Protein AF-A0A9R1X7P4-F1 (afdb_monomer)

Organism: Lactuca sativa (NCBI:txid4236)

Nearest PDB structures (foldseek):
  4x4o-assembly2_C  TM=7.219E-01  e=3.245E-02  Archaeoglobus fulgidus DSM 4304
  4x4u-assembly1_A  TM=7.366E-01  e=4.447E-02  Archaeoglobus fulgidus DSM 4304

Secondary structure (DSSP, 8-state):
-----SS-HHHHHHHHHHHHHHHHH-STTHHHHHHHHHHHIIIIIS--B-GGGTSB-HHHHHHHHHHHHHHHTT-S--HHHHHHHS-TTTEEB-TT--EEGGGTTS--PPPS-SS-PPPSS-HHHHHHHHHHH----SSTTSTT------SS-BEETTEEEEETTTT--HHHHHHHHHT-

Solvent-accessible surface area (backbone atoms only — not comparable to full-atom values): 10389 Å² total; per-residue (Å²): 138,87,89,89,79,80,88,59,54,63,62,54,28,51,49,53,53,55,47,53,52,32,60,69,66,61,56,86,48,48,59,58,52,50,50,51,55,52,49,48,43,35,47,73,72,66,63,46,61,40,40,93,76,34,21,40,26,70,65,40,52,50,52,50,53,46,43,46,49,28,58,43,56,87,50,89,74,47,71,39,58,50,61,54,69,53,61,48,88,54,30,26,46,38,88,72,12,45,19,46,58,86,46,58,82,75,69,59,52,41,71,69,57,91,80,79,65,76,53,66,68,49,70,68,57,52,54,49,47,33,69,74,36,36,68,75,73,92,59,90,84,56,92,77,60,67,55,62,85,67,67,43,41,34,44,32,81,53,41,74,42,40,42,45,25,69,48,37,39,67,70,54,49,52,50,52,39,75,75,64

Mean predicted aligned error: 5.51 Å

Structure (mmCIF, N/CA/C/O backbone):
data_AF-A0A9R1X7P4-F1
#
_entry.id   AF-A0A9R1X7P4-F1
#
loop_
_atom_site.group_PDB
_atom_site.id
_atom_site.type_symbol
_atom_site.label_atom_id
_atom_site.label_alt_id
_atom_site.label_comp_id
_atom_site.label_asym_id
_atom_site.label_entity_id
_atom_site.label_seq_id
_atom_site.pdbx_PDB_ins_code
_atom_site.Cartn_x
_atom_site.Cartn_y
_atom_site.Cartn_z
_atom_site.occupancy
_atom_site.B_iso_or_equiv
_atom_site.auth_seq_id
_atom_site.auth_comp_id
_atom_site.auth_asym_id
_atom_site.auth_atom_id
_atom_site.pdbx_PDB_model_num
ATOM 1 N N . MET A 1 1 ? 21.972 7.742 2.683 1.00 62.66 1 MET A N 1
ATOM 2 C CA . MET A 1 1 ? 21.766 8.571 1.478 1.00 62.66 1 MET A CA 1
ATOM 3 C C . MET A 1 1 ? 20.638 9.537 1.791 1.00 62.66 1 MET A C 1
ATOM 5 O O . MET A 1 1 ? 19.644 9.088 2.345 1.00 62.66 1 MET A O 1
ATOM 9 N N . VAL A 1 2 ? 20.820 10.828 1.527 1.00 77.94 2 VAL A N 1
ATOM 10 C CA . VAL A 1 2 ? 19.775 11.855 1.659 1.00 77.94 2 VAL A CA 1
ATOM 11 C C . VAL A 1 2 ? 19.427 12.291 0.241 1.00 77.94 2 VAL A C 1
ATOM 13 O O . VAL A 1 2 ? 20.342 12.586 -0.525 1.00 77.94 2 VAL A O 1
ATOM 16 N N . ASP A 1 3 ? 18.143 12.269 -0.109 1.00 79.94 3 ASP A N 1
ATOM 17 C CA . ASP A 1 3 ? 17.640 12.763 -1.393 1.00 79.94 3 ASP A CA 1
ATOM 18 C C . ASP A 1 3 ? 17.050 14.162 -1.187 1.00 79.94 3 ASP A C 1
ATOM 20 O O . ASP A 1 3 ? 16.267 14.371 -0.259 1.00 79.94 3 ASP A O 1
ATOM 24 N N . ILE A 1 4 ? 17.464 15.129 -2.007 1.00 86.75 4 ILE A N 1
ATOM 25 C CA . ILE A 1 4 ? 16.963 16.507 -1.969 1.00 86.75 4 ILE A CA 1
ATOM 26 C C . ILE A 1 4 ? 16.337 16.788 -3.328 1.00 86.75 4 ILE A C 1
ATOM 28 O O . ILE A 1 4 ? 17.026 16.804 -4.346 1.00 86.75 4 ILE A O 1
ATOM 32 N N . SER A 1 5 ? 15.031 17.028 -3.332 1.00 85.06 5 SER A N 1
ATOM 33 C CA . SER A 1 5 ? 14.249 17.341 -4.526 1.00 85.06 5 SER A CA 1
ATOM 34 C C . SER A 1 5 ? 13.442 18.623 -4.323 1.00 85.06 5 SER A C 1
ATOM 36 O O . SER A 1 5 ? 13.197 19.059 -3.197 1.00 85.06 5 SER A O 1
ATOM 38 N N . PHE A 1 6 ? 13.047 19.260 -5.425 1.00 85.50 6 PHE A N 1
ATOM 39 C CA . PHE A 1 6 ? 12.260 20.490 -5.414 1.00 85.50 6 PHE A CA 1
ATOM 40 C C . PHE A 1 6 ? 10.823 20.196 -5.846 1.00 85.50 6 PHE A C 1
ATOM 42 O O . PHE A 1 6 ? 10.608 19.524 -6.851 1.00 85.50 6 PHE A O 1
ATOM 49 N N . ASN A 1 7 ? 9.845 20.723 -5.102 1.00 81.25 7 ASN A N 1
ATOM 50 C CA . ASN A 1 7 ? 8.417 20.619 -5.424 1.00 81.25 7 ASN A CA 1
ATOM 51 C C . ASN A 1 7 ? 7.878 19.171 -5.545 1.00 81.25 7 ASN A C 1
ATOM 53 O O . ASN A 1 7 ? 6.939 18.902 -6.293 1.00 81.25 7 ASN A O 1
ATOM 57 N N . GLN A 1 8 ? 8.443 18.227 -4.783 1.00 82.38 8 GLN A N 1
ATOM 58 C CA . GLN A 1 8 ? 8.017 16.820 -4.749 1.00 82.38 8 GLN A CA 1
ATOM 59 C C . GLN A 1 8 ? 6.773 16.616 -3.856 1.00 82.38 8 GLN A C 1
ATOM 61 O O . GLN A 1 8 ? 6.776 15.828 -2.908 1.00 82.38 8 GLN A O 1
ATOM 66 N N . LEU A 1 9 ? 5.688 17.340 -4.155 1.00 85.81 9 LEU A N 1
ATOM 67 C CA . LEU A 1 9 ? 4.469 17.381 -3.333 1.00 85.81 9 LEU A CA 1
ATOM 68 C C . LEU A 1 9 ? 3.835 15.999 -3.121 1.00 85.81 9 LEU A C 1
ATOM 70 O O . LEU A 1 9 ? 3.344 15.721 -2.034 1.00 85.81 9 LEU A O 1
ATOM 74 N N . GLY A 1 10 ? 3.913 15.098 -4.107 1.00 85.56 10 GLY A N 1
ATOM 75 C CA . GLY A 1 10 ? 3.360 13.742 -3.983 1.00 85.56 10 GLY A CA 1
ATOM 76 C C . GLY A 1 10 ? 3.951 12.940 -2.817 1.00 85.56 10 GLY A C 1
ATOM 77 O O . GLY A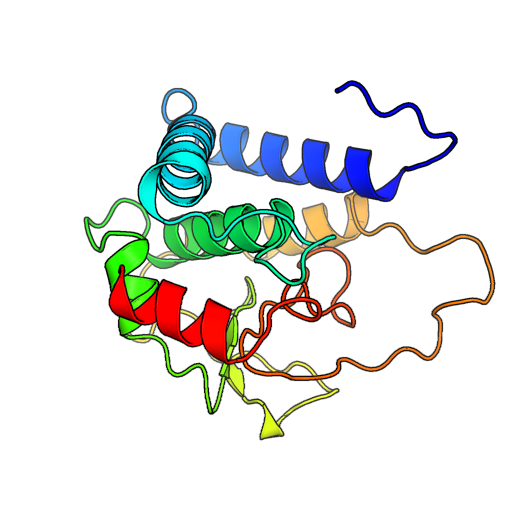 1 10 ? 3.227 12.206 -2.145 1.00 85.56 10 GLY A O 1
ATOM 78 N N . GLY A 1 11 ? 5.246 13.119 -2.525 1.00 87.44 11 GLY A N 1
ATOM 79 C CA . GLY A 1 11 ? 5.891 12.479 -1.376 1.00 87.44 11 GLY A CA 1
ATOM 80 C C . GLY A 1 11 ? 5.394 13.040 -0.042 1.00 87.44 11 GLY A C 1
ATOM 81 O O . GLY A 1 11 ? 5.135 12.276 0.885 1.00 87.44 11 GLY A O 1
ATOM 82 N N . LEU A 1 12 ? 5.192 14.359 0.033 1.00 89.88 12 LEU A N 1
ATOM 83 C CA . LEU A 1 12 ? 4.635 15.022 1.216 1.00 89.88 12 LEU A CA 1
ATOM 84 C C . LEU A 1 12 ? 3.176 14.621 1.453 1.00 89.88 12 LEU A C 1
ATOM 86 O O . LEU A 1 12 ? 2.818 14.278 2.572 1.00 89.88 12 LEU A O 1
ATOM 90 N N . CYS A 1 13 ? 2.351 14.586 0.407 1.00 92.44 13 CYS A N 1
ATOM 91 C CA . CYS A 1 13 ? 0.958 14.156 0.514 1.00 92.44 13 CYS A CA 1
ATOM 92 C C . CYS A 1 13 ? 0.839 12.694 0.949 1.00 92.44 13 CYS A C 1
ATOM 94 O O . CYS A 1 13 ? 0.024 12.382 1.810 1.00 92.44 13 CYS A O 1
ATOM 96 N N . THR A 1 14 ? 1.701 11.816 0.428 1.00 92.62 14 THR A N 1
ATOM 97 C CA . THR A 1 14 ? 1.783 10.421 0.885 1.00 92.62 14 THR A CA 1
ATOM 98 C C . THR A 1 14 ? 2.138 10.339 2.371 1.00 92.62 14 THR A C 1
ATOM 100 O O . THR A 1 14 ? 1.508 9.587 3.112 1.00 92.62 14 THR A O 1
ATOM 103 N N . LEU A 1 15 ? 3.121 11.127 2.823 1.00 93.94 15 LEU A N 1
ATOM 104 C CA . LEU A 1 15 ? 3.516 11.182 4.230 1.00 93.94 15 LEU A CA 1
ATOM 105 C C . LEU A 1 15 ? 2.359 11.652 5.121 1.00 93.94 15 LEU A C 1
ATOM 107 O O . LEU A 1 15 ? 2.050 10.986 6.103 1.00 93.94 15 LEU A O 1
ATOM 111 N N . CYS A 1 16 ? 1.708 12.764 4.770 1.00 95.25 16 CYS A N 1
ATOM 112 C CA . CYS A 1 16 ? 0.578 13.292 5.531 1.00 95.25 16 CYS A CA 1
ATOM 113 C C . CYS A 1 16 ? -0.597 12.309 5.566 1.00 95.25 16 CYS A C 1
ATOM 115 O O . CYS A 1 16 ? -1.182 12.104 6.621 1.00 95.25 16 CYS A O 1
ATOM 117 N N . PHE A 1 17 ? -0.898 11.643 4.450 1.00 95.69 17 PHE A N 1
ATOM 118 C CA . PHE A 1 17 ? -1.927 10.608 4.399 1.00 95.69 17 PHE A CA 1
ATOM 119 C C . PHE A 1 17 ? -1.642 9.451 5.371 1.00 95.69 17 PHE A C 1
ATOM 121 O O . PHE A 1 17 ? -2.515 9.056 6.143 1.00 95.69 17 PHE A O 1
ATOM 128 N N . LEU A 1 18 ? -0.416 8.917 5.365 1.00 95.94 18 LEU A N 1
ATOM 129 C CA . LEU A 1 18 ? -0.030 7.836 6.278 1.00 95.94 18 LEU A CA 1
ATOM 130 C C . LEU A 1 18 ? 0.004 8.294 7.747 1.00 95.94 18 LEU A C 1
ATOM 132 O O . LEU A 1 18 ? -0.257 7.486 8.639 1.00 95.94 18 LEU A O 1
ATOM 136 N N . GLU A 1 19 ? 0.299 9.571 8.001 1.00 96.31 19 GLU A N 1
ATOM 137 C CA . GLU A 1 19 ? 0.248 10.181 9.333 1.00 96.31 19 GLU A CA 1
ATOM 138 C C . GLU A 1 19 ? -1.188 10.257 9.870 1.00 96.31 19 GLU A C 1
ATOM 140 O O . GLU A 1 19 ? -1.439 9.827 10.994 1.00 96.31 19 GLU A O 1
ATOM 145 N N . GLU A 1 20 ? -2.144 10.723 9.060 1.00 95.69 20 GLU A N 1
ATOM 146 C CA . GLU A 1 20 ? -3.566 10.756 9.432 1.00 95.69 20 GLU A CA 1
ATOM 147 C C . GLU A 1 20 ? -4.112 9.358 9.736 1.00 95.69 20 GLU A C 1
ATOM 149 O O . GLU A 1 20 ? -4.841 9.164 10.708 1.00 95.69 20 GLU A O 1
ATOM 154 N N . VAL A 1 21 ? -3.722 8.356 8.945 1.00 95.00 21 VAL A N 1
ATOM 155 C CA . VAL A 1 21 ? -4.086 6.954 9.192 1.00 95.00 21 VAL A CA 1
ATOM 156 C C . VAL A 1 21 ? -3.540 6.459 10.534 1.00 95.00 21 VAL A C 1
ATOM 158 O O . VAL A 1 21 ? -4.266 5.817 11.292 1.00 95.00 21 VAL A O 1
ATOM 161 N N . ASP A 1 22 ? -2.273 6.735 10.850 1.00 95.44 22 ASP A N 1
ATOM 162 C CA . ASP A 1 22 ? -1.673 6.328 12.126 1.00 95.44 22 ASP A CA 1
ATOM 163 C C . ASP A 1 22 ? -2.364 7.008 13.320 1.00 95.44 22 ASP A C 1
ATOM 165 O O . ASP A 1 22 ? -2.650 6.350 14.325 1.00 95.44 22 ASP A O 1
ATOM 169 N N . ASN A 1 23 ? -2.691 8.296 13.179 1.00 94.94 23 ASN A N 1
ATOM 170 C CA . ASN A 1 23 ? -3.432 9.068 14.176 1.00 94.94 23 ASN A CA 1
ATOM 171 C C . ASN A 1 23 ? -4.860 8.551 14.364 1.00 94.94 23 ASN A C 1
ATOM 173 O O . ASN A 1 23 ? -5.336 8.503 15.495 1.00 94.94 23 ASN A O 1
ATOM 177 N N . LEU A 1 24 ? -5.527 8.117 13.290 1.00 93.38 24 LEU A N 1
ATOM 178 C CA . LEU A 1 24 ? -6.848 7.495 13.361 1.00 93.38 24 LEU A CA 1
ATOM 179 C C . LEU A 1 24 ? -6.798 6.144 14.088 1.00 93.38 24 LEU A C 1
ATOM 181 O O . LEU A 1 24 ? -7.662 5.857 14.912 1.00 93.38 24 LEU A O 1
ATOM 185 N N . ILE A 1 25 ? -5.783 5.323 13.800 1.00 91.12 25 ILE A N 1
ATOM 186 C CA . ILE A 1 25 ? -5.576 4.032 14.471 1.00 91.12 25 ILE A CA 1
ATOM 187 C C . ILE A 1 25 ? -5.316 4.249 15.966 1.00 91.12 25 ILE A C 1
ATOM 189 O O . ILE A 1 25 ? -5.785 3.466 16.781 1.00 91.12 25 ILE A O 1
ATOM 193 N N . ASN A 1 26 ? -4.575 5.297 16.338 1.00 89.06 26 ASN A N 1
ATOM 194 C CA . ASN A 1 26 ? -4.364 5.744 17.721 1.00 89.06 26 ASN A CA 1
ATOM 195 C C . ASN A 1 26 ? -3.946 4.642 18.726 1.00 89.06 26 ASN A C 1
ATOM 197 O O . ASN A 1 26 ? -4.249 4.694 19.918 1.00 89.06 26 ASN A O 1
ATOM 201 N N . HIS A 1 27 ? -3.219 3.624 18.262 1.00 88.88 27 HIS A N 1
ATOM 202 C CA . HIS A 1 27 ? -2.763 2.501 19.085 1.00 88.88 27 HIS A CA 1
ATOM 203 C C . HIS A 1 27 ? -1.256 2.587 19.356 1.00 88.88 27 HIS A C 1
ATOM 205 O O . HIS A 1 27 ? -0.510 1.665 19.040 1.00 88.88 27 HIS A O 1
ATOM 211 N N . ASN A 1 28 ? -0.783 3.706 19.919 1.00 92.38 28 ASN A N 1
ATOM 212 C CA . ASN A 1 28 ? 0.643 3.924 20.221 1.00 92.38 28 ASN A CA 1
ATOM 213 C C . ASN A 1 28 ? 1.549 3.676 18.994 1.00 92.38 28 ASN A C 1
ATOM 215 O O . ASN A 1 28 ? 2.493 2.874 19.030 1.00 92.38 28 ASN A O 1
ATOM 219 N N . HIS A 1 29 ? 1.189 4.323 17.880 1.00 94.38 29 HIS A N 1
ATOM 220 C CA . HIS A 1 29 ? 1.872 4.218 16.589 1.00 94.38 29 HIS A CA 1
ATOM 221 C C . HIS A 1 29 ? 2.030 2.771 16.085 1.00 94.38 29 HIS A C 1
ATOM 223 O O . HIS A 1 29 ? 3.028 2.435 15.441 1.00 94.38 29 HIS A O 1
ATOM 229 N N . LEU A 1 30 ? 1.081 1.876 16.406 1.00 92.00 30 LEU A N 1
ATOM 230 C CA . LEU A 1 30 ? 1.124 0.465 15.999 1.00 92.00 30 LEU A CA 1
ATOM 231 C C . LEU A 1 30 ? 1.292 0.316 14.484 1.00 92.00 30 LEU A C 1
ATOM 233 O O . LEU A 1 30 ? 2.060 -0.533 14.040 1.00 92.00 30 LEU A O 1
ATOM 237 N N . PHE A 1 31 ? 0.627 1.159 13.696 1.00 92.88 31 PHE A N 1
ATOM 238 C CA . PHE A 1 31 ? 0.723 1.130 12.242 1.00 92.88 31 PHE A CA 1
ATOM 239 C C . PHE A 1 31 ? 2.133 1.477 11.755 1.00 92.88 31 PHE A C 1
ATOM 241 O O . PHE A 1 31 ? 2.757 0.665 11.066 1.00 92.88 31 PHE A O 1
ATOM 248 N N . LYS A 1 32 ? 2.701 2.608 12.196 1.00 95.00 32 LYS A N 1
ATOM 249 C CA . LYS A 1 32 ? 4.100 2.965 11.889 1.00 95.00 32 LYS A CA 1
ATOM 250 C C . LYS A 1 32 ? 5.095 1.906 12.361 1.00 95.00 32 LYS A C 1
ATOM 252 O O . LYS A 1 32 ? 6.019 1.556 11.628 1.00 95.00 32 LYS A O 1
ATOM 257 N N . ARG A 1 33 ? 4.916 1.359 13.568 1.00 94.62 33 ARG A N 1
ATOM 258 C CA . ARG A 1 33 ? 5.789 0.308 14.121 1.00 94.62 33 ARG A CA 1
ATOM 259 C C . ARG A 1 33 ? 5.726 -0.974 13.290 1.00 94.62 33 ARG A C 1
ATOM 261 O O . ARG A 1 33 ? 6.775 -1.548 13.002 1.00 94.62 33 ARG A O 1
ATOM 268 N N . SER A 1 34 ? 4.538 -1.381 12.845 1.00 93.12 34 SER A N 1
ATOM 269 C CA . SER A 1 34 ? 4.359 -2.504 11.918 1.00 93.12 34 SER A CA 1
ATOM 270 C C . SER A 1 34 ? 5.030 -2.245 10.572 1.00 93.12 34 SER A C 1
ATOM 272 O O . SER A 1 34 ? 5.753 -3.109 10.081 1.00 93.12 34 SER A O 1
ATOM 274 N N . ILE A 1 35 ? 4.874 -1.043 10.008 1.00 93.94 35 ILE A N 1
ATOM 275 C CA . ILE A 1 35 ? 5.575 -0.636 8.783 1.00 93.94 35 ILE A CA 1
ATOM 276 C C . ILE A 1 35 ? 7.093 -0.758 8.957 1.00 93.94 35 ILE A C 1
ATOM 278 O O . ILE A 1 35 ? 7.756 -1.328 8.093 1.00 93.94 35 ILE A O 1
ATOM 282 N N . ILE A 1 36 ? 7.655 -0.267 10.066 1.00 95.19 36 ILE A N 1
ATOM 283 C CA . ILE A 1 36 ? 9.099 -0.343 10.338 1.00 95.19 36 ILE A CA 1
ATOM 284 C C . ILE A 1 36 ? 9.569 -1.800 10.396 1.00 95.19 36 ILE A C 1
ATOM 286 O O . ILE A 1 36 ? 10.561 -2.138 9.750 1.00 95.19 36 ILE A O 1
ATOM 290 N N . LEU A 1 37 ? 8.857 -2.665 11.123 1.00 93.69 37 LEU A N 1
ATOM 291 C CA . LEU A 1 37 ? 9.211 -4.082 11.255 1.00 93.69 37 LEU A CA 1
ATOM 292 C C . LEU A 1 37 ? 9.172 -4.811 9.908 1.00 93.69 37 LEU A C 1
ATOM 294 O O . LEU A 1 37 ? 10.117 -5.515 9.554 1.00 93.69 37 LEU A O 1
ATOM 298 N N . ILE A 1 38 ? 8.110 -4.603 9.130 1.00 92.62 38 ILE A N 1
ATOM 299 C CA . ILE A 1 38 ? 7.944 -5.244 7.822 1.00 92.62 38 ILE A CA 1
ATOM 300 C C . ILE A 1 38 ? 8.984 -4.708 6.836 1.00 92.62 38 ILE A C 1
ATOM 302 O O . ILE A 1 38 ? 9.607 -5.490 6.124 1.00 92.62 38 ILE A O 1
ATOM 306 N N . LYS A 1 39 ? 9.254 -3.396 6.836 1.00 93.44 39 LYS A N 1
ATOM 307 C CA . LYS A 1 39 ? 10.330 -2.806 6.024 1.00 93.44 39 LYS A CA 1
ATOM 308 C C . LYS A 1 39 ? 11.689 -3.388 6.387 1.00 93.44 39 LYS A C 1
ATOM 310 O O . LYS A 1 39 ? 12.448 -3.724 5.482 1.00 93.44 39 LYS A O 1
ATOM 315 N N . ALA A 1 40 ? 11.988 -3.537 7.677 1.00 94.69 40 ALA A N 1
ATOM 316 C CA . ALA A 1 40 ? 13.238 -4.133 8.133 1.00 94.69 40 ALA A CA 1
ATOM 317 C C . ALA A 1 40 ? 13.380 -5.575 7.627 1.00 94.69 40 ALA A C 1
ATOM 319 O O . ALA A 1 40 ? 14.409 -5.909 7.045 1.00 94.69 40 ALA A O 1
ATOM 320 N N . TRP A 1 41 ? 12.338 -6.400 7.751 1.00 92.94 41 TRP A N 1
ATOM 321 C CA . TRP A 1 41 ? 12.357 -7.766 7.226 1.00 92.94 41 TRP A CA 1
ATOM 322 C C . TRP A 1 41 ? 12.503 -7.798 5.697 1.00 92.94 41 TRP A C 1
ATOM 324 O O . TRP A 1 41 ? 13.400 -8.452 5.167 1.00 92.94 41 TRP A O 1
ATOM 334 N N . CYS A 1 42 ? 11.696 -7.027 4.963 1.00 92.88 42 CYS A N 1
ATOM 335 C CA . CYS A 1 42 ? 11.764 -6.998 3.503 1.00 92.88 42 CYS A CA 1
ATOM 336 C C . CYS A 1 42 ? 13.115 -6.480 2.979 1.00 92.88 42 CYS A C 1
ATOM 338 O O . CYS A 1 42 ? 13.539 -6.877 1.891 1.00 92.88 42 CYS A O 1
ATOM 340 N N . TYR A 1 43 ? 13.781 -5.588 3.718 1.00 92.44 43 TYR A N 1
ATOM 341 C CA . TYR A 1 43 ? 15.073 -5.022 3.338 1.00 92.44 43 TYR A CA 1
ATOM 342 C C . TYR A 1 43 ? 16.244 -5.940 3.710 1.00 92.44 43 TYR A C 1
ATOM 344 O O . TYR A 1 43 ? 17.050 -6.276 2.842 1.00 92.44 43 TYR A O 1
ATOM 352 N N . TYR A 1 44 ? 16.336 -6.357 4.975 1.00 93.00 44 TYR A N 1
ATOM 353 C CA . TYR A 1 44 ? 17.491 -7.095 5.490 1.00 93.00 44 TYR A CA 1
ATOM 354 C C . TYR A 1 44 ? 17.417 -8.597 5.213 1.00 93.00 44 TYR A C 1
ATOM 356 O O . TYR A 1 44 ? 18.418 -9.172 4.787 1.00 93.00 44 TYR A O 1
ATOM 364 N N . GLU A 1 45 ? 16.247 -9.209 5.400 1.00 91.19 45 GLU A N 1
ATOM 365 C CA . GLU A 1 45 ? 16.067 -10.654 5.235 1.00 91.19 45 GLU A CA 1
ATOM 366 C C . GLU A 1 45 ? 15.760 -10.989 3.769 1.00 91.19 45 GLU A C 1
ATOM 368 O O . GLU A 1 45 ? 16.534 -11.648 3.073 1.00 91.19 45 GLU A O 1
ATOM 373 N N . SER A 1 46 ? 14.662 -10.444 3.243 1.00 88.56 46 SER A N 1
ATOM 374 C CA . SER A 1 46 ? 14.133 -10.866 1.939 1.00 88.56 46 SER A CA 1
ATOM 375 C C . SER A 1 46 ? 14.784 -10.153 0.752 1.00 88.56 46 SER A C 1
ATOM 377 O O . SER A 1 46 ? 14.749 -10.666 -0.370 1.00 88.56 46 SER A O 1
ATOM 379 N N . ARG A 1 47 ? 15.417 -8.990 0.963 1.00 92.44 47 ARG A N 1
ATOM 380 C CA . ARG A 1 47 ? 16.034 -8.146 -0.083 1.00 92.44 47 ARG A CA 1
ATOM 381 C C . ARG A 1 47 ? 15.082 -7.844 -1.257 1.00 92.44 47 ARG A C 1
ATOM 383 O O . ARG A 1 47 ? 15.454 -8.003 -2.418 1.00 92.44 47 ARG A O 1
ATOM 390 N N . ILE A 1 48 ? 13.840 -7.460 -0.955 1.00 92.81 48 ILE A N 1
ATOM 391 C CA . ILE A 1 48 ? 12.764 -7.210 -1.940 1.00 92.81 48 ILE A CA 1
ATOM 392 C C . ILE A 1 48 ? 12.286 -5.750 -1.988 1.00 92.81 48 ILE A C 1
ATOM 394 O O . ILE A 1 48 ? 11.313 -5.462 -2.681 1.00 92.81 48 ILE A O 1
ATOM 398 N N . LEU A 1 49 ? 12.949 -4.823 -1.287 1.00 92.25 49 LEU A N 1
ATOM 399 C CA . LEU A 1 49 ? 12.617 -3.391 -1.305 1.00 92.25 49 LEU A CA 1
ATOM 400 C C . LEU A 1 49 ? 13.609 -2.569 -2.130 1.00 92.25 49 LEU A C 1
ATOM 402 O O . LEU A 1 49 ? 14.817 -2.682 -1.942 1.00 92.25 49 LEU A O 1
ATOM 406 N N . GLY A 1 50 ? 13.089 -1.694 -2.998 1.00 89.69 50 GLY A N 1
ATOM 407 C CA . GLY A 1 50 ? 13.880 -0.764 -3.812 1.00 89.69 50 GLY A CA 1
ATOM 408 C C . GLY A 1 50 ? 13.411 -0.662 -5.267 1.00 89.69 50 GLY A C 1
ATOM 409 O O . GLY A 1 50 ? 13.938 -1.345 -6.144 1.00 89.69 50 GLY A O 1
ATOM 410 N N . ALA A 1 51 ? 12.466 0.241 -5.545 1.00 82.94 51 ALA A N 1
ATOM 411 C CA . ALA A 1 51 ? 11.844 0.392 -6.868 1.00 82.94 51 ALA A CA 1
ATOM 412 C C . ALA A 1 51 ? 12.842 0.629 -8.018 1.00 82.94 51 ALA A C 1
ATOM 414 O O . ALA A 1 51 ? 12.663 0.074 -9.100 1.00 82.94 51 ALA A O 1
ATOM 415 N N . HIS A 1 52 ? 13.917 1.390 -7.771 1.00 81.94 52 HIS A N 1
ATOM 416 C CA . HIS A 1 52 ? 14.976 1.655 -8.757 1.00 81.94 52 HIS A CA 1
ATOM 417 C C . HIS A 1 52 ? 15.678 0.385 -9.263 1.00 81.94 52 HIS A C 1
ATOM 419 O O . HIS A 1 52 ? 16.219 0.384 -10.362 1.00 81.94 52 HIS A O 1
ATOM 425 N N . HIS A 1 53 ? 15.628 -0.704 -8.493 1.00 85.38 53 HIS A N 1
ATOM 426 C CA . HIS A 1 53 ? 16.220 -1.995 -8.842 1.00 85.38 53 HIS A CA 1
ATOM 427 C C . HIS A 1 53 ? 15.165 -3.015 -9.312 1.00 85.38 53 HIS A C 1
ATOM 429 O O . HIS A 1 53 ? 15.413 -4.218 -9.295 1.00 85.38 53 HIS A O 1
ATOM 435 N N . GLY A 1 54 ? 13.961 -2.561 -9.686 1.00 87.19 54 GLY A N 1
ATOM 436 C CA . GLY A 1 54 ? 12.857 -3.442 -10.089 1.00 87.19 54 GLY A CA 1
ATOM 437 C C . GLY A 1 54 ? 12.241 -4.242 -8.933 1.00 87.19 54 GLY A C 1
ATOM 438 O O . GLY A 1 54 ? 11.585 -5.263 -9.161 1.00 87.19 54 GLY A O 1
ATOM 439 N N . LEU A 1 55 ? 12.476 -3.798 -7.694 1.00 93.50 55 LEU A N 1
ATOM 440 C CA . LEU A 1 55 ? 11.925 -4.391 -6.478 1.00 93.50 55 LEU A CA 1
ATOM 441 C C . LEU A 1 55 ? 10.630 -3.673 -6.050 1.00 93.50 55 LEU A C 1
ATOM 443 O O . LEU A 1 55 ? 10.159 -2.750 -6.726 1.00 93.50 55 LEU A O 1
ATOM 447 N N . ILE A 1 56 ? 10.045 -4.090 -4.924 1.00 94.12 56 ILE A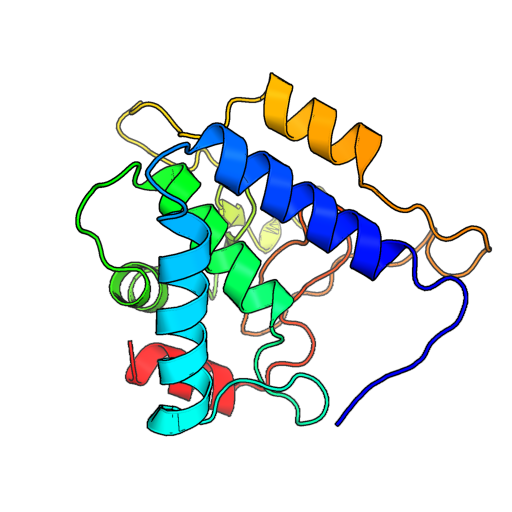 N 1
ATOM 448 C CA . ILE A 1 56 ? 8.842 -3.472 -4.355 1.00 94.12 56 ILE A CA 1
ATOM 449 C C . ILE A 1 56 ? 9.195 -2.063 -3.861 1.00 94.12 56 ILE A C 1
ATOM 451 O O . ILE A 1 56 ? 10.216 -1.853 -3.199 1.00 94.12 56 ILE A O 1
ATOM 455 N N . SER A 1 57 ? 8.378 -1.071 -4.220 1.00 94.25 57 SER A N 1
ATOM 456 C CA . SER A 1 57 ? 8.552 0.293 -3.721 1.00 94.25 57 SER A CA 1
ATOM 457 C C . SER A 1 57 ? 8.135 0.380 -2.253 1.00 94.25 57 SER A C 1
ATOM 459 O O . SER A 1 57 ? 7.245 -0.340 -1.802 1.00 94.25 57 SER A O 1
ATOM 461 N N . THR A 1 58 ? 8.756 1.287 -1.502 1.00 93.81 58 THR A N 1
ATOM 462 C CA . THR A 1 58 ? 8.418 1.499 -0.090 1.00 93.81 58 THR A CA 1
ATOM 463 C C . THR A 1 58 ? 6.944 1.853 0.079 1.00 93.81 58 THR A C 1
ATOM 465 O O . THR A 1 58 ? 6.275 1.285 0.934 1.00 93.81 58 THR A O 1
ATOM 468 N N . TYR A 1 59 ? 6.424 2.696 -0.816 1.00 94.94 59 TYR A N 1
ATOM 469 C CA . TYR A 1 59 ? 5.029 3.111 -0.783 1.00 94.94 59 TYR A CA 1
ATOM 470 C C . TYR A 1 59 ? 4.054 1.971 -1.119 1.00 94.94 59 TYR A C 1
ATOM 472 O O . TYR A 1 59 ? 3.003 1.857 -0.492 1.00 94.94 59 TYR A O 1
ATOM 480 N N . ALA A 1 60 ? 4.404 1.071 -2.050 1.00 95.44 60 ALA A N 1
ATOM 481 C CA . ALA A 1 60 ? 3.578 -0.105 -2.326 1.00 95.44 60 ALA A CA 1
ATOM 482 C C . ALA A 1 60 ? 3.483 -1.032 -1.105 1.00 95.44 60 ALA A C 1
ATOM 484 O O . ALA A 1 60 ? 2.403 -1.529 -0.792 1.00 95.44 60 ALA A O 1
ATOM 485 N N . LEU A 1 61 ? 4.602 -1.235 -0.397 1.00 94.75 61 LEU A N 1
ATOM 486 C CA . LEU A 1 61 ? 4.622 -2.020 0.836 1.00 94.75 61 LEU A CA 1
ATOM 487 C C . LEU A 1 61 ? 3.786 -1.348 1.936 1.00 94.75 61 LEU A C 1
ATOM 489 O O . LEU A 1 61 ? 2.978 -2.008 2.576 1.00 94.75 61 LEU A O 1
ATOM 493 N N . GLU A 1 62 ? 3.951 -0.043 2.140 1.00 95.62 62 GLU A N 1
ATOM 494 C CA . GLU A 1 62 ? 3.200 0.729 3.140 1.00 95.62 62 GLU A CA 1
ATOM 495 C C . GLU A 1 62 ? 1.690 0.702 2.859 1.00 95.62 62 GLU A C 1
ATOM 497 O O . GLU A 1 62 ? 0.897 0.474 3.771 1.00 95.62 62 GLU A O 1
ATOM 502 N N . THR A 1 63 ? 1.293 0.826 1.589 1.00 95.88 63 THR A N 1
ATOM 503 C CA . THR A 1 63 ? -0.110 0.736 1.147 1.00 95.88 63 THR A CA 1
ATOM 504 C C . THR A 1 63 ? -0.693 -0.659 1.372 1.00 95.88 63 THR A C 1
ATOM 506 O O . THR A 1 63 ? -1.843 -0.800 1.779 1.00 95.88 63 THR A O 1
ATOM 509 N N . LEU A 1 64 ? 0.099 -1.709 1.155 1.00 94.31 64 LEU A N 1
ATOM 510 C CA . LEU A 1 64 ? -0.311 -3.082 1.433 1.00 94.31 64 LEU A CA 1
ATOM 511 C C . LEU A 1 64 ? -0.521 -3.313 2.938 1.00 94.31 64 LEU A C 1
ATOM 513 O O . LEU A 1 64 ? -1.533 -3.886 3.337 1.00 94.31 64 LEU A O 1
ATOM 517 N N . VAL A 1 65 ? 0.398 -2.828 3.780 1.00 93.62 65 VAL A N 1
ATOM 518 C CA . VAL A 1 65 ? 0.244 -2.882 5.243 1.00 93.62 65 VAL A CA 1
ATOM 519 C C . VAL A 1 65 ? -1.001 -2.109 5.674 1.00 93.62 65 VAL A C 1
ATOM 521 O O . VAL A 1 65 ? -1.772 -2.615 6.486 1.00 93.62 65 VAL A O 1
ATOM 524 N N . LEU A 1 66 ? -1.247 -0.935 5.088 1.00 94.38 66 LEU A N 1
ATOM 525 C CA . LEU A 1 66 ? -2.470 -0.170 5.318 1.00 94.38 66 LEU A CA 1
ATOM 526 C C . LEU A 1 66 ? -3.721 -0.972 4.964 1.00 94.38 66 LEU A C 1
ATOM 528 O O . LEU A 1 66 ? -4.629 -1.050 5.784 1.00 94.38 66 LEU A O 1
ATOM 532 N N . TYR A 1 67 ? -3.761 -1.613 3.795 1.00 93.94 67 TYR A N 1
ATOM 533 C CA . TYR A 1 67 ? -4.891 -2.455 3.402 1.00 93.94 67 TYR A CA 1
ATOM 534 C C . TYR A 1 67 ? -5.158 -3.568 4.426 1.00 93.94 67 TYR A C 1
ATOM 536 O O . TYR A 1 67 ? -6.301 -3.820 4.798 1.00 93.94 67 TYR A O 1
ATOM 544 N N . ILE A 1 68 ? -4.108 -4.199 4.952 1.00 91.44 68 ILE A N 1
ATOM 545 C CA . ILE A 1 68 ? -4.247 -5.249 5.968 1.00 91.44 68 ILE A CA 1
ATOM 546 C C . ILE A 1 68 ? -4.827 -4.692 7.273 1.00 91.44 68 ILE A C 1
ATOM 548 O O . ILE A 1 68 ? -5.761 -5.278 7.815 1.00 91.44 68 ILE A O 1
ATOM 552 N N . PHE A 1 69 ? -4.330 -3.552 7.762 1.00 90.88 69 PHE A N 1
ATOM 553 C CA . PHE A 1 69 ? -4.923 -2.875 8.924 1.00 90.88 69 PHE A CA 1
ATOM 554 C C . PHE A 1 69 ? -6.383 -2.497 8.665 1.00 90.88 69 PHE A C 1
ATOM 556 O O . PHE A 1 69 ? -7.239 -2.693 9.527 1.00 90.88 69 PHE A O 1
ATOM 563 N N . HIS A 1 70 ? -6.659 -2.007 7.457 1.00 91.38 70 HIS A N 1
ATOM 564 C CA . HIS A 1 70 ? -7.975 -1.578 7.023 1.00 91.38 70 HIS A CA 1
ATOM 565 C C . HIS A 1 70 ? -9.008 -2.712 7.054 1.00 91.38 70 HIS A C 1
ATOM 567 O O . HIS A 1 70 ? -10.098 -2.536 7.600 1.00 91.38 70 HIS A O 1
ATOM 573 N N . VAL A 1 71 ? -8.644 -3.875 6.509 1.00 89.50 71 VAL A N 1
ATOM 574 C CA . VAL A 1 71 ? -9.533 -5.033 6.365 1.00 89.50 71 VAL A CA 1
ATOM 575 C C . VAL A 1 71 ? -9.592 -5.881 7.631 1.00 89.50 71 VAL A C 1
ATOM 577 O O . VAL A 1 71 ? -10.673 -6.291 8.050 1.00 89.50 71 VAL A O 1
ATOM 580 N N . PHE A 1 72 ? -8.450 -6.168 8.255 1.00 83.31 72 PHE A N 1
ATOM 581 C CA . PHE A 1 72 ? -8.377 -7.169 9.319 1.00 83.31 72 PHE A CA 1
ATOM 582 C C . PHE A 1 72 ? -8.492 -6.591 10.731 1.00 83.31 72 PHE A C 1
ATOM 584 O O . PHE A 1 72 ? -8.628 -7.384 11.657 1.00 83.31 72 PHE A O 1
ATOM 591 N N . ASN A 1 73 ? -8.485 -5.262 10.906 1.00 72.50 73 ASN A N 1
ATOM 592 C CA . ASN A 1 73 ? -8.812 -4.546 12.151 1.00 72.50 73 ASN A CA 1
ATOM 593 C C . ASN A 1 73 ? -8.342 -5.265 13.443 1.00 72.50 73 ASN A C 1
ATOM 595 O O . ASN A 1 73 ? -9.152 -5.707 14.255 1.00 72.50 73 ASN A O 1
ATOM 599 N N . ASN A 1 74 ? -7.023 -5.433 13.608 1.00 62.00 74 ASN A N 1
ATOM 600 C CA . ASN A 1 74 ? -6.356 -6.124 14.731 1.00 62.00 74 ASN A CA 1
ATOM 601 C C . ASN A 1 74 ? -6.516 -7.660 14.820 1.00 62.00 74 ASN A C 1
ATOM 603 O O . ASN A 1 74 ? -6.019 -8.272 15.767 1.00 62.00 74 ASN A O 1
ATOM 607 N N . SER A 1 75 ? -7.135 -8.320 13.840 1.00 62.25 75 SER A N 1
ATOM 608 C CA . SER A 1 75 ? -7.094 -9.781 13.719 1.00 62.25 75 SER A CA 1
ATOM 609 C C . SER A 1 75 ? -5.691 -10.253 13.319 1.00 62.25 75 SER A C 1
ATOM 611 O O . SER A 1 75 ? -5.080 -9.716 12.397 1.00 62.25 75 SER A O 1
ATOM 613 N N . PHE A 1 76 ? -5.186 -11.292 13.993 1.00 55.38 76 PHE A N 1
AT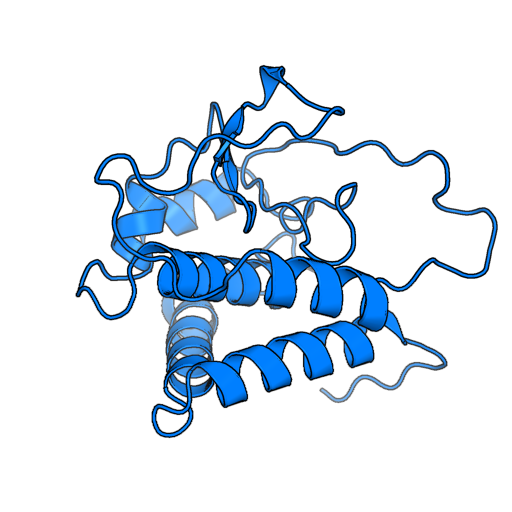OM 614 C CA . PHE A 1 76 ? -3.842 -11.875 13.831 1.00 55.38 76 PHE A CA 1
ATOM 615 C C . PHE A 1 76 ? -3.625 -12.624 12.496 1.00 55.38 76 PHE A C 1
ATOM 617 O O . PHE A 1 76 ? -2.788 -13.526 12.399 1.00 55.38 76 PHE A O 1
ATOM 624 N N . VAL A 1 77 ? -4.347 -12.267 11.430 1.00 61.72 77 VAL A N 1
ATOM 625 C CA . VAL A 1 77 ? -3.948 -12.661 10.077 1.00 61.72 77 VAL A CA 1
ATOM 626 C C . VAL A 1 77 ? -2.742 -11.801 9.719 1.00 61.72 77 VAL A C 1
ATOM 628 O O . VAL A 1 77 ? -2.869 -10.642 9.337 1.00 61.72 77 VAL A O 1
ATOM 631 N N . GLY A 1 78 ? -1.550 -12.360 9.930 1.00 67.19 78 GLY A N 1
ATOM 632 C CA . GLY A 1 78 ? -0.299 -11.659 9.677 1.00 67.19 78 GLY A CA 1
ATOM 633 C C . GLY A 1 78 ? -0.237 -11.102 8.244 1.00 67.19 78 GLY A C 1
ATOM 634 O O . GLY A 1 78 ? -0.710 -11.767 7.320 1.00 67.19 78 GLY A O 1
ATOM 635 N N . PRO A 1 79 ? 0.388 -9.929 8.031 1.00 68.62 79 PRO A N 1
ATOM 636 C CA . PRO A 1 79 ? 0.540 -9.295 6.720 1.00 68.62 79 PRO A CA 1
ATOM 637 C C . PRO A 1 79 ? 1.018 -10.229 5.609 1.00 68.62 79 PRO A C 1
ATOM 639 O O . PRO A 1 79 ? 0.513 -10.197 4.491 1.00 68.62 79 PRO A O 1
ATOM 642 N N . LEU A 1 80 ? 1.960 -11.104 5.946 1.00 75.62 80 LEU A N 1
ATOM 643 C CA . LEU A 1 80 ? 2.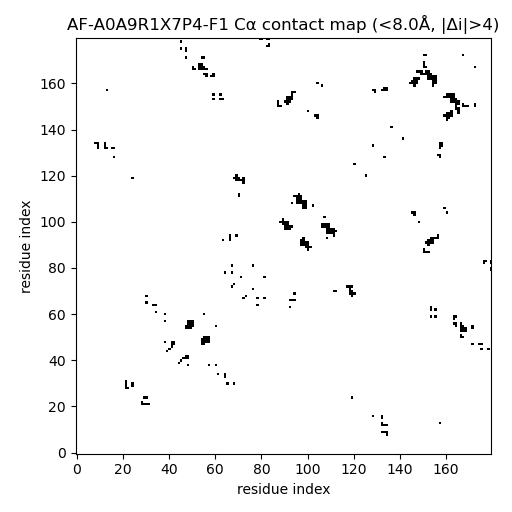539 -12.076 5.029 1.00 75.62 80 LEU A CA 1
ATOM 644 C C . LEU A 1 80 ? 1.524 -13.156 4.617 1.00 75.62 80 LEU A C 1
ATOM 646 O O . LEU A 1 80 ? 1.380 -13.473 3.440 1.00 75.62 80 LEU A O 1
ATOM 650 N N . LYS A 1 81 ? 0.687 -13.613 5.555 1.00 80.75 81 LYS A N 1
ATOM 651 C CA . LYS A 1 81 ? -0.377 -14.578 5.259 1.00 80.75 81 LYS A CA 1
ATOM 652 C C . LYS A 1 81 ? -1.412 -14.009 4.288 1.00 80.75 81 LYS A C 1
ATOM 654 O O . LYS A 1 81 ? -1.939 -14.761 3.474 1.00 80.75 81 LYS A O 1
ATOM 659 N N . PHE A 1 82 ? -1.715 -12.712 4.353 1.00 86.75 82 PHE A N 1
ATOM 660 C CA . PHE A 1 82 ? -2.575 -12.078 3.350 1.00 86.75 82 PHE A CA 1
ATOM 661 C C . PHE A 1 82 ? -1.930 -12.135 1.960 1.00 86.75 82 PHE A C 1
ATOM 663 O O . PHE A 1 82 ? -2.564 -12.586 1.010 1.00 86.75 82 PHE A O 1
ATOM 670 N N . VAL A 1 83 ? -0.658 -11.742 1.862 1.00 86.00 83 VAL A N 1
ATOM 671 C CA . VAL A 1 83 ? 0.093 -11.706 0.600 1.00 86.00 83 VAL A CA 1
ATOM 672 C C . VAL A 1 83 ? 0.089 -13.059 -0.106 1.00 86.00 83 VAL A C 1
ATOM 674 O O . VAL A 1 83 ? -0.176 -13.096 -1.305 1.00 86.00 83 VAL A O 1
ATOM 677 N N . SER A 1 84 ? 0.302 -14.157 0.620 1.00 87.56 84 SER A N 1
ATOM 678 C CA . SER A 1 84 ? 0.342 -15.506 0.035 1.00 87.56 84 SER A CA 1
ATOM 679 C C . SER A 1 84 ? -1.026 -16.061 -0.378 1.00 87.56 84 SER A C 1
ATOM 681 O O . SER A 1 84 ? -1.079 -16.974 -1.195 1.00 87.56 84 SER A O 1
ATOM 683 N N . ASN A 1 85 ? -2.130 -15.542 0.175 1.00 88.69 85 ASN A N 1
ATOM 684 C CA . ASN A 1 85 ? -3.486 -16.050 -0.086 1.00 88.69 85 ASN A CA 1
ATOM 685 C C . ASN A 1 85 ? -4.325 -15.150 -1.006 1.00 88.69 85 ASN A C 1
ATOM 687 O O . ASN A 1 85 ? -5.427 -15.537 -1.390 1.00 88.69 85 ASN A O 1
ATOM 691 N N . PHE A 1 86 ? -3.853 -13.944 -1.324 1.00 92.25 86 PHE A N 1
ATOM 692 C CA . PHE A 1 86 ? -4.563 -13.035 -2.217 1.00 92.25 86 PHE A CA 1
ATOM 693 C C . PHE A 1 86 ? -4.451 -13.498 -3.678 1.00 92.25 86 PHE A C 1
ATOM 695 O O . PHE A 1 86 ? -3.380 -13.902 -4.132 1.00 92.25 86 PHE A O 1
ATOM 702 N N . ASP A 1 87 ? -5.551 -13.415 -4.426 1.00 94.06 87 ASP A N 1
ATOM 703 C CA . ASP A 1 87 ? -5.593 -13.764 -5.849 1.00 94.06 87 ASP A CA 1
ATOM 704 C C . ASP A 1 87 ? -5.033 -12.618 -6.709 1.00 94.06 87 ASP A C 1
ATOM 706 O O . ASP A 1 87 ? -5.759 -11.803 -7.277 1.00 94.06 87 ASP A O 1
ATOM 710 N N . TRP A 1 88 ? -3.704 -12.548 -6.781 1.00 94.69 88 TRP A N 1
ATOM 711 C CA . TRP A 1 88 ? -2.977 -11.540 -7.557 1.00 94.69 88 TRP A CA 1
ATOM 712 C C . TRP A 1 88 ? -3.128 -11.684 -9.076 1.00 94.69 88 TRP A C 1
ATOM 714 O O . TRP A 1 88 ? -2.796 -10.745 -9.804 1.00 94.69 88 TRP A O 1
ATOM 724 N N . GLU A 1 89 ? -3.569 -12.848 -9.565 1.00 94.12 89 GLU A N 1
ATOM 725 C CA . GLU A 1 89 ? -3.758 -13.080 -11.000 1.00 94.12 89 GLU A CA 1
ATOM 726 C C . GLU A 1 89 ? -5.020 -12.380 -11.498 1.00 94.12 89 GLU A C 1
ATOM 728 O O . GLU A 1 89 ? -4.995 -11.749 -12.557 1.00 94.12 89 GLU A O 1
ATOM 733 N N . ASN A 1 90 ? -6.096 -12.442 -10.708 1.00 95.44 90 ASN A N 1
ATOM 734 C CA . ASN A 1 90 ? -7.388 -11.888 -11.099 1.00 95.44 90 ASN A CA 1
ATOM 735 C C . ASN A 1 90 ? -7.712 -10.548 -10.440 1.00 95.44 90 ASN A C 1
ATOM 737 O O . ASN A 1 90 ? -8.591 -9.852 -10.946 1.00 95.44 90 ASN A O 1
ATOM 741 N N . PHE A 1 91 ? -7.022 -10.151 -9.363 1.00 96.62 91 PHE A N 1
ATOM 742 C CA . PHE A 1 91 ? -7.362 -8.943 -8.610 1.00 96.62 91 PHE A CA 1
ATOM 743 C C . PHE A 1 91 ? -6.186 -7.991 -8.361 1.00 96.62 91 PHE A C 1
ATOM 745 O O . PHE A 1 91 ? -5.022 -8.371 -8.229 1.00 96.62 91 PHE A O 1
ATOM 752 N N . CYS A 1 92 ? -6.528 -6.710 -8.240 1.00 96.69 92 CYS A N 1
ATOM 753 C CA . CYS A 1 92 ? -5.670 -5.647 -7.735 1.00 96.69 92 CYS A CA 1
ATOM 754 C C . CYS A 1 92 ? -6.086 -5.285 -6.305 1.00 96.69 92 CYS A C 1
ATOM 756 O O . CYS A 1 92 ? -7.276 -5.258 -5.989 1.00 96.69 92 CYS A O 1
ATOM 758 N N . VAL A 1 93 ? -5.119 -4.944 -5.455 1.00 96.38 93 VAL A N 1
ATOM 759 C CA . VAL A 1 93 ? -5.389 -4.412 -4.111 1.00 96.38 93 VAL A CA 1
ATOM 760 C C . VAL A 1 93 ? -5.744 -2.930 -4.212 1.00 96.38 93 VAL A C 1
ATOM 762 O O . VAL A 1 93 ? -4.974 -2.157 -4.784 1.00 96.38 93 VAL A O 1
ATOM 765 N N . ASN A 1 94 ? -6.869 -2.517 -3.627 1.00 95.19 94 ASN A N 1
ATOM 766 C CA . ASN A 1 94 ? -7.224 -1.112 -3.423 1.00 95.19 94 ASN A CA 1
ATOM 767 C C . ASN A 1 94 ? -7.891 -0.934 -2.038 1.00 95.19 94 ASN A C 1
ATOM 769 O O . ASN A 1 94 ? -8.355 -1.910 -1.459 1.00 95.19 94 ASN A O 1
ATOM 773 N N . LEU A 1 95 ? -7.960 0.287 -1.489 1.00 93.94 95 LEU A N 1
ATOM 774 C CA . LEU A 1 95 ? -8.554 0.511 -0.152 1.00 93.94 95 LEU A CA 1
ATOM 775 C C . LEU A 1 95 ? -10.082 0.366 -0.092 1.00 93.94 95 LEU A C 1
ATOM 777 O O . LEU A 1 95 ? -10.623 0.146 0.981 1.00 93.94 95 LEU A O 1
ATOM 781 N N . TRP A 1 96 ? -10.773 0.470 -1.220 1.00 92.31 96 TRP A N 1
ATOM 782 C CA . TRP A 1 96 ? -12.200 0.169 -1.351 1.00 92.31 96 TRP A CA 1
ATOM 783 C C . TRP A 1 96 ? -12.491 -1.341 -1.442 1.00 92.31 96 TRP A C 1
ATOM 785 O O . TRP A 1 96 ? -13.647 -1.730 -1.298 1.00 92.31 96 TRP A O 1
ATOM 795 N N . GLY A 1 97 ? -11.459 -2.171 -1.645 1.00 93.12 97 GLY A N 1
ATOM 796 C CA . GLY A 1 97 ? -11.483 -3.626 -1.763 1.00 93.12 97 GLY A CA 1
ATOM 797 C C . GLY A 1 97 ? -10.795 -4.186 -3.025 1.00 93.12 97 GLY A C 1
ATOM 798 O O . GLY A 1 97 ? -10.143 -3.466 -3.783 1.00 93.12 97 GLY A O 1
ATOM 799 N N . PRO A 1 98 ? -10.863 -5.505 -3.260 1.00 95.31 98 PRO A N 1
ATOM 800 C CA . PRO A 1 98 ? -10.255 -6.133 -4.431 1.00 95.31 98 PRO A CA 1
ATOM 801 C C . PRO A 1 98 ? -10.893 -5.636 -5.734 1.00 95.31 98 PRO A C 1
ATOM 803 O O . PRO A 1 98 ? -12.112 -5.604 -5.857 1.00 95.31 98 PRO A O 1
ATOM 806 N N . VAL A 1 99 ? -10.085 -5.283 -6.734 1.00 96.75 99 VAL A N 1
ATOM 807 C CA . VAL A 1 99 ? -10.571 -4.877 -8.067 1.00 96.75 99 VAL A CA 1
ATOM 808 C C . VAL A 1 99 ? -10.253 -5.964 -9.076 1.00 96.75 99 VAL A C 1
ATOM 810 O O . VAL A 1 99 ? -9.065 -6.232 -9.273 1.00 96.75 99 VAL A O 1
ATOM 813 N N . PRO A 1 100 ? -11.249 -6.562 -9.746 1.00 96.06 100 PRO A N 1
ATOM 814 C CA . PRO A 1 100 ? -10.992 -7.491 -10.836 1.00 96.06 100 PRO A CA 1
ATOM 815 C C . PRO A 1 100 ? -10.128 -6.838 -11.919 1.00 96.06 100 PRO A C 1
ATOM 817 O O . PRO A 1 100 ? -10.437 -5.755 -12.407 1.00 96.06 100 PRO A O 1
ATOM 820 N N . VAL A 1 101 ? -9.065 -7.504 -12.365 1.00 94.38 101 VAL A N 1
ATOM 821 C CA . VAL A 1 101 ? -8.224 -7.018 -13.473 1.00 94.38 101 VAL A CA 1
ATOM 822 C C . VAL A 1 101 ? -9.063 -6.823 -14.744 1.00 94.38 101 VAL A C 1
ATOM 824 O O . VAL A 1 101 ? -8.797 -5.915 -15.527 1.00 94.38 101 VAL A O 1
ATOM 827 N N . SER A 1 102 ? -10.120 -7.621 -14.917 1.00 93.12 102 SER A N 1
ATOM 828 C CA . SER A 1 102 ? -11.072 -7.514 -16.025 1.00 93.12 102 SER A CA 1
ATOM 829 C C . SER A 1 102 ? -11.962 -6.267 -15.990 1.00 93.12 102 SER A C 1
ATOM 831 O O . SER A 1 102 ? -12.563 -5.961 -17.014 1.00 93.12 102 SER A O 1
ATOM 833 N N . SER A 1 103 ? -12.088 -5.569 -14.852 1.00 92.31 103 SER A N 1
ATOM 834 C CA . SER A 1 103 ? -12.881 -4.330 -14.738 1.00 92.31 103 SER A CA 1
ATOM 835 C C . SER A 1 103 ? -12.056 -3.062 -14.969 1.00 92.31 103 SER A C 1
ATOM 837 O O . SER A 1 103 ? -12.588 -1.954 -14.935 1.00 92.31 103 SER A O 1
ATOM 839 N N . LEU A 1 104 ? -10.748 -3.188 -15.203 1.00 89.00 104 LEU A N 1
ATOM 840 C CA . LEU A 1 104 ? -9.902 -2.046 -15.531 1.00 89.00 104 LEU A CA 1
ATOM 841 C C . LEU A 1 104 ? -10.255 -1.504 -16.933 1.00 89.00 104 LEU A C 1
ATOM 843 O O . LEU A 1 104 ? -10.446 -2.301 -17.853 1.00 89.00 104 LEU A O 1
ATOM 847 N N . PRO A 1 105 ? -10.302 -0.169 -17.129 1.00 86.25 105 PRO A N 1
ATOM 848 C CA . PRO A 1 105 ? -9.820 0.891 -16.237 1.00 86.25 105 PRO A CA 1
ATOM 849 C C . PRO A 1 105 ? -10.883 1.504 -15.305 1.00 86.25 105 PRO A C 1
ATOM 851 O O . PRO A 1 105 ? -10.576 2.495 -14.650 1.00 86.25 105 PRO A O 1
ATOM 854 N N . ASP A 1 106 ? -12.096 0.954 -15.220 1.00 83.56 106 ASP A N 1
ATOM 855 C CA . ASP A 1 106 ? -13.209 1.561 -14.467 1.00 83.56 106 ASP A CA 1
ATOM 856 C C . ASP A 1 106 ? -13.051 1.444 -12.933 1.00 83.56 106 ASP A C 1
ATOM 858 O O . ASP A 1 106 ? -13.772 2.095 -12.179 1.00 83.56 106 ASP A O 1
ATOM 862 N N . VAL A 1 107 ? -12.087 0.639 -12.460 1.00 85.00 107 VAL A N 1
ATOM 863 C CA . VAL A 1 107 ? -11.703 0.444 -11.042 1.00 85.00 107 VAL A CA 1
ATOM 864 C C . VAL A 1 107 ? -12.912 0.182 -10.134 1.00 85.00 107 VAL A C 1
ATOM 866 O O . VAL A 1 107 ? -13.104 0.807 -9.091 1.00 85.00 107 VAL A O 1
ATOM 869 N N . THR A 1 108 ? -13.753 -0.775 -10.519 1.00 90.00 108 THR A N 1
ATOM 870 C CA . THR A 1 108 ? -14.896 -1.185 -9.695 1.00 90.00 108 THR A CA 1
ATOM 871 C C . THR A 1 108 ? -14.443 -2.211 -8.656 1.00 90.00 108 THR A C 1
ATOM 873 O O . THR A 1 108 ? -14.053 -3.321 -9.017 1.00 90.00 108 THR A O 1
ATOM 876 N N . ALA A 1 109 ? -14.456 -1.827 -7.377 1.00 91.88 109 ALA A N 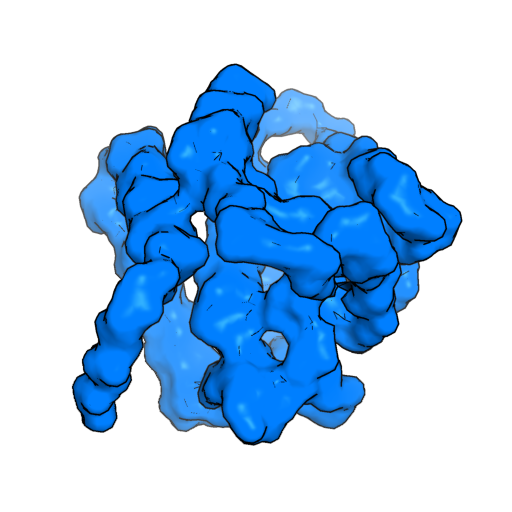1
ATOM 877 C CA . ALA A 1 109 ? -14.013 -2.674 -6.271 1.00 91.88 109 ALA A CA 1
ATOM 878 C C . ALA A 1 109 ? -15.131 -3.588 -5.755 1.00 91.88 109 ALA A C 1
ATOM 880 O O . ALA A 1 109 ? -16.277 -3.163 -5.597 1.00 91.88 109 ALA A O 1
ATOM 881 N N . GLU A 1 110 ? -14.774 -4.826 -5.438 1.00 93.31 110 GLU A N 1
ATOM 882 C CA . GLU A 1 110 ? -15.582 -5.710 -4.607 1.00 93.31 110 GLU A CA 1
ATOM 883 C C . GLU A 1 110 ? -15.428 -5.337 -3.125 1.00 93.31 110 GLU A C 1
ATOM 885 O O . GLU A 1 110 ? -14.392 -4.795 -2.739 1.00 93.31 110 GLU A O 1
ATOM 890 N N . PRO A 1 111 ? -16.410 -5.644 -2.259 1.00 90.12 111 PRO A N 1
ATOM 891 C CA . PRO A 1 111 ? -16.276 -5.404 -0.827 1.00 90.12 111 PRO A CA 1
ATOM 892 C C . PRO A 1 111 ? -15.016 -6.080 -0.245 1.00 90.12 111 PRO A C 1
ATOM 894 O O . PRO A 1 111 ? -14.798 -7.268 -0.501 1.00 90.12 111 PRO A O 1
ATOM 897 N N . PRO A 1 112 ? -14.218 -5.401 0.606 1.00 87.44 112 PRO A N 1
ATOM 898 C CA . PRO A 1 112 ? -12.987 -5.972 1.167 1.00 87.44 112 PRO A CA 1
ATOM 899 C C . PRO A 1 112 ? -13.216 -7.195 2.062 1.00 87.44 112 PRO A C 1
ATOM 901 O O . PRO A 1 112 ? -12.294 -7.961 2.339 1.00 87.44 112 PRO A O 1
ATOM 904 N N . ARG A 1 113 ? -14.451 -7.362 2.544 1.00 84.25 113 ARG A N 1
ATOM 905 C CA . ARG A 1 113 ? -14.881 -8.410 3.465 1.00 84.25 113 ARG A CA 1
ATOM 906 C C . ARG A 1 113 ? -16.234 -8.969 3.045 1.00 84.25 113 ARG A C 1
ATOM 908 O O . ARG A 1 113 ? -17.129 -8.218 2.667 1.00 84.25 113 ARG A O 1
ATOM 915 N N . LYS A 1 114 ? -16.394 -10.290 3.175 1.00 80.62 114 LYS A N 1
ATOM 916 C CA . LYS A 1 114 ? -17.663 -10.999 2.917 1.00 80.62 114 LYS A CA 1
ATOM 917 C C . LYS A 1 114 ? -18.543 -11.130 4.161 1.00 80.62 114 LYS A C 1
ATOM 919 O O . LYS A 1 114 ? -19.737 -11.359 4.039 1.00 80.62 114 LYS A O 1
ATOM 924 N N . ASP A 1 115 ? -17.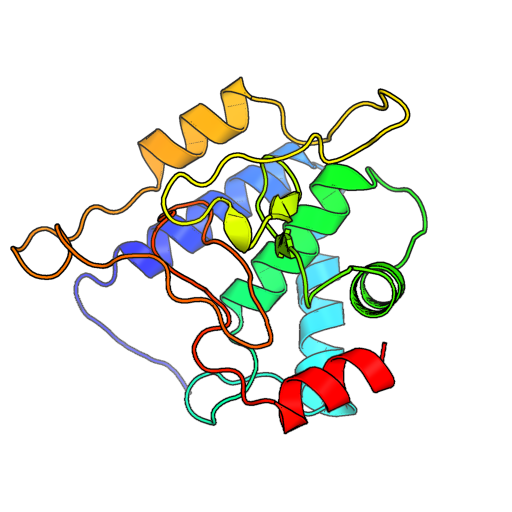953 -11.004 5.345 1.00 80.12 115 ASP A N 1
ATOM 925 C CA . ASP A 1 115 ? -18.582 -11.251 6.646 1.00 80.12 115 ASP A CA 1
ATOM 926 C C . ASP A 1 115 ? -19.233 -10.000 7.263 1.00 80.12 115 ASP A C 1
ATOM 928 O O . ASP A 1 115 ? -19.548 -9.998 8.448 1.00 80.12 115 ASP A O 1
ATOM 932 N N . SER A 1 116 ? -19.423 -8.932 6.476 1.00 74.31 116 SER A N 1
ATOM 933 C CA . SER A 1 116 ? -19.993 -7.645 6.918 1.00 74.31 116 SER A CA 1
ATOM 934 C C . SER A 1 116 ? -19.294 -7.017 8.134 1.00 74.31 116 SER A C 1
ATOM 936 O O . SER A 1 116 ? -19.863 -6.140 8.781 1.00 74.31 116 SER A O 1
ATOM 938 N N . GLY A 1 117 ? -18.069 -7.447 8.456 1.00 79.12 117 GLY A N 1
ATOM 939 C CA . GLY A 1 117 ? -17.305 -6.897 9.568 1.00 79.12 117 GLY A CA 1
ATOM 940 C C . GLY A 1 117 ? -16.908 -5.442 9.326 1.00 79.12 117 GLY A C 1
ATOM 941 O O . GLY A 1 117 ? -16.707 -5.020 8.186 1.00 79.12 117 GLY A O 1
ATOM 942 N N . GLU A 1 118 ? -16.768 -4.683 10.411 1.00 85.19 118 GLU A N 1
ATOM 943 C CA . GLU A 1 118 ? -16.371 -3.280 10.335 1.00 85.19 118 GLU A CA 1
ATOM 944 C C . GLU A 1 118 ? -14.942 -3.133 9.797 1.00 85.19 118 GLU A C 1
ATOM 946 O O . GLU A 1 118 ? -14.017 -3.855 10.191 1.00 85.19 118 GLU A O 1
ATOM 951 N N . LEU A 1 119 ? -14.782 -2.179 8.881 1.00 90.06 119 LEU A N 1
ATOM 952 C CA . LEU A 1 119 ? -13.497 -1.753 8.346 1.00 90.06 119 LEU A CA 1
ATOM 953 C C . LEU A 1 119 ? -12.956 -0.606 9.195 1.00 90.06 119 LEU A C 1
ATOM 955 O O . LEU A 1 119 ? -13.717 0.233 9.672 1.00 90.06 119 LEU A O 1
ATOM 959 N N . LEU A 1 120 ? -11.634 -0.531 9.327 1.00 90.50 120 LEU A N 1
ATOM 960 C CA . LEU A 1 120 ? -10.982 0.531 10.098 1.00 90.50 120 LEU A CA 1
ATOM 961 C C . LEU A 1 120 ? -11.226 1.926 9.495 1.00 90.50 120 LEU A C 1
ATOM 963 O O . LEU A 1 120 ? -11.438 2.893 10.219 1.00 90.50 120 LEU A O 1
ATOM 967 N N . LEU A 1 121 ? -11.155 2.035 8.162 1.00 91.94 121 LEU A N 1
ATOM 968 C CA . LEU A 1 121 ? -11.322 3.307 7.454 1.00 91.94 121 LEU A CA 1
ATOM 969 C C . LEU A 1 121 ? -12.734 3.353 6.884 1.00 91.94 121 LEU A C 1
ATOM 971 O O . LEU A 1 121 ? -13.113 2.496 6.090 1.00 91.94 121 LEU A O 1
ATOM 975 N N . ASN A 1 122 ? -13.521 4.348 7.273 1.00 90.94 122 ASN A N 1
ATOM 976 C CA . ASN A 1 122 ? -14.839 4.537 6.682 1.00 90.94 122 ASN A CA 1
ATOM 977 C C . ASN A 1 122 ? -14.742 5.308 5.353 1.00 90.94 122 ASN A C 1
ATOM 979 O O . ASN A 1 122 ? -13.732 5.945 5.042 1.00 90.94 122 ASN A O 1
ATOM 983 N N . LYS A 1 123 ? -15.830 5.273 4.577 1.00 91.19 123 LYS A N 1
ATOM 984 C CA . LYS A 1 123 ? -15.922 5.966 3.287 1.00 91.19 123 LYS A CA 1
ATOM 985 C C . LYS A 1 123 ? -15.617 7.465 3.394 1.00 91.19 123 LYS A C 1
ATOM 987 O O . LYS A 1 123 ? -14.870 7.985 2.578 1.00 91.19 123 LYS A O 1
ATOM 992 N N . VAL A 1 124 ? -16.146 8.136 4.419 1.00 93.88 124 VAL A N 1
ATOM 993 C CA . VAL A 1 124 ? -15.963 9.584 4.620 1.00 93.88 124 VAL A CA 1
ATOM 994 C C . VAL A 1 124 ? -14.484 9.933 4.800 1.00 93.88 124 VAL A C 1
ATOM 996 O O . VAL A 1 124 ? -14.005 10.900 4.216 1.00 93.88 124 VAL A O 1
ATOM 999 N N . PHE A 1 125 ? -13.751 9.128 5.568 1.00 94.12 125 PHE A N 1
ATOM 1000 C CA . PHE A 1 125 ? -12.320 9.304 5.783 1.00 94.12 125 PHE A CA 1
ATOM 1001 C C . PHE A 1 125 ? -11.522 9.100 4.490 1.00 94.12 125 PHE A C 1
ATOM 1003 O O . PHE A 1 125 ? -10.659 9.918 4.171 1.00 94.12 125 PHE A O 1
ATOM 1010 N N . LEU A 1 126 ? -11.822 8.041 3.729 1.00 93.00 126 LEU A N 1
ATOM 1011 C CA . LEU A 1 126 ? -11.158 7.764 2.451 1.00 93.00 126 LEU A CA 1
ATOM 1012 C C . LEU A 1 126 ? -11.418 8.872 1.420 1.00 93.00 126 LEU A C 1
ATOM 1014 O O . LEU A 1 126 ? -10.473 9.337 0.782 1.00 93.00 126 LEU A O 1
ATOM 1018 N N . ASP A 1 127 ? -12.663 9.340 1.307 1.00 92.62 127 ASP A N 1
ATOM 1019 C CA . ASP A 1 127 ? -13.046 10.439 0.414 1.00 92.62 127 ASP A CA 1
ATOM 1020 C C . ASP A 1 127 ? -12.336 11.750 0.807 1.00 92.62 127 ASP A C 1
ATOM 1022 O O . ASP A 1 127 ? -11.795 12.453 -0.051 1.00 92.62 127 ASP A O 1
ATOM 1026 N N . ALA A 1 128 ? -12.267 12.063 2.107 1.00 93.75 128 ALA A N 1
ATOM 1027 C CA . ALA A 1 128 ? -11.559 13.239 2.612 1.00 93.75 128 ALA A CA 1
ATOM 1028 C C . ALA A 1 128 ? -10.050 13.172 2.325 1.00 93.75 128 ALA A C 1
ATOM 1030 O O . ALA A 1 128 ? -9.479 14.139 1.822 1.00 93.75 128 ALA A O 1
ATOM 1031 N N . CYS A 1 129 ? -9.414 12.025 2.581 1.00 92.81 129 CYS A N 1
ATOM 1032 C CA . CYS A 1 129 ? -7.997 11.816 2.284 1.00 92.81 129 CYS A CA 1
ATOM 1033 C C . CYS A 1 129 ? -7.707 11.923 0.786 1.00 92.81 129 CYS A C 1
ATOM 1035 O O . CYS A 1 129 ? -6.729 12.558 0.396 1.00 92.81 129 CYS A O 1
ATOM 1037 N N . SER A 1 130 ? -8.560 11.337 -0.058 1.00 90.31 130 SER A N 1
ATOM 1038 C CA . SER A 1 130 ? -8.426 11.446 -1.509 1.00 90.31 130 SER A CA 1
ATOM 1039 C C . SER A 1 130 ? -8.506 12.909 -1.952 1.00 90.31 130 SER A C 1
ATOM 1041 O O . SER A 1 130 ? -7.642 13.371 -2.684 1.00 90.31 130 SER A O 1
ATOM 1043 N N . SER A 1 131 ? -9.460 13.681 -1.428 1.00 90.44 131 SER A N 1
ATOM 1044 C CA . SER A 1 131 ? -9.598 15.109 -1.744 1.00 90.44 131 SER A CA 1
ATOM 1045 C C . SER A 1 131 ? -8.400 15.958 -1.286 1.00 90.44 131 SER A C 1
ATOM 1047 O O . SER A 1 131 ? -7.934 16.824 -2.023 1.00 90.44 131 SER A O 1
ATOM 1049 N N . LEU A 1 132 ? -7.878 15.707 -0.080 1.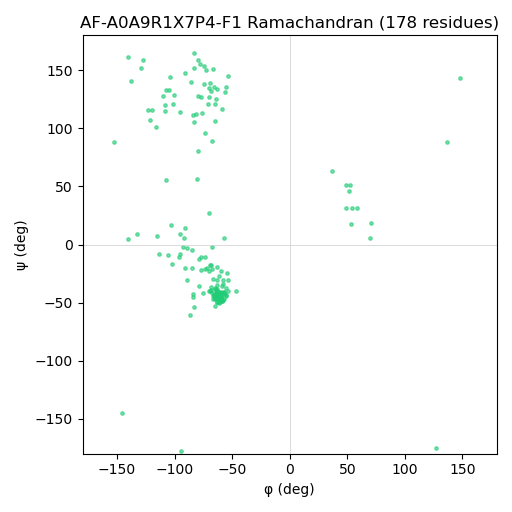00 90.50 132 LEU A N 1
ATOM 1050 C CA . LEU A 1 132 ? -6.800 16.505 0.519 1.00 90.50 132 LEU A CA 1
ATOM 1051 C C . LEU A 1 132 ? -5.408 16.161 -0.021 1.00 90.50 132 LEU A C 1
ATOM 1053 O O . LEU A 1 132 ? -4.555 17.042 -0.128 1.00 90.50 132 LEU A O 1
ATOM 1057 N N . TYR A 1 133 ? -5.163 14.885 -0.322 1.00 91.88 133 TYR A N 1
ATOM 1058 C CA . TYR A 1 133 ? -3.824 14.374 -0.616 1.00 91.88 133 TYR A CA 1
ATOM 1059 C C . TYR A 1 133 ? -3.641 13.905 -2.062 1.00 91.88 133 TYR A C 1
ATOM 1061 O O . TYR A 1 133 ? -2.503 13.636 -2.455 1.00 91.88 133 TYR A O 1
ATOM 1069 N N . ALA A 1 134 ? -4.698 13.825 -2.880 1.00 87.00 134 ALA A N 1
ATOM 1070 C CA . ALA A 1 134 ? -4.525 13.587 -4.310 1.00 87.00 134 ALA A CA 1
ATOM 1071 C C . ALA A 1 134 ? -3.803 14.779 -4.949 1.00 87.00 134 ALA A C 1
ATOM 1073 O O . ALA A 1 134 ? -4.364 15.854 -5.163 1.00 87.00 134 ALA A O 1
ATOM 1074 N N . VAL A 1 135 ? -2.528 14.582 -5.278 1.00 74.94 135 VAL A N 1
ATOM 1075 C CA . VAL A 1 135 ? -1.758 15.569 -6.033 1.00 74.94 135 VAL A CA 1
ATOM 1076 C C . VAL A 1 135 ? -2.060 15.377 -7.507 1.00 74.94 135 VAL A C 1
ATOM 1078 O O . VAL A 1 135 ? -1.551 14.457 -8.152 1.00 74.94 135 VAL A O 1
ATOM 1081 N N . PHE A 1 136 ? -2.857 16.284 -8.062 1.00 64.38 136 PHE A N 1
ATOM 1082 C CA . PHE A 1 136 ? -2.945 16.434 -9.505 1.00 64.38 136 PHE A CA 1
ATOM 1083 C C . PHE A 1 136 ? -1.631 17.055 -9.988 1.00 64.38 136 PHE A C 1
ATOM 1085 O O . PHE A 1 136 ? -1.273 18.142 -9.528 1.00 64.38 136 PHE A O 1
ATOM 1092 N N . PRO A 1 137 ? -0.871 16.394 -10.876 1.00 56.19 137 PRO A N 1
ATOM 1093 C CA . PRO A 1 137 ? 0.306 17.020 -11.451 1.00 56.19 137 PRO A CA 1
ATOM 1094 C C . PRO A 1 137 ? -0.140 18.300 -12.165 1.00 56.19 137 PRO A C 1
ATOM 1096 O O . PRO A 1 137 ? -0.937 18.259 -13.102 1.00 56.19 137 PRO A O 1
ATOM 1099 N N . GLY A 1 138 ? 0.342 19.448 -11.689 1.00 47.44 138 GLY A N 1
ATOM 1100 C CA . GLY A 1 138 ? 0.210 20.717 -12.392 1.00 47.44 138 GLY A CA 1
ATOM 1101 C C . GLY A 1 138 ? 1.057 20.661 -13.658 1.00 47.44 138 GLY A C 1
ATOM 1102 O O . GLY A 1 138 ? 2.240 20.974 -13.618 1.00 47.44 138 GLY A O 1
ATOM 1103 N N . GLY A 1 139 ? 0.470 20.189 -14.757 1.00 41.19 139 GLY A N 1
ATOM 1104 C CA . GLY A 1 139 ? 1.143 20.020 -16.045 1.00 41.19 139 GLY A CA 1
ATOM 1105 C C . GLY A 1 139 ? 0.590 18.827 -16.825 1.00 41.19 139 GLY A C 1
ATOM 1106 O O . GLY A 1 139 ? 0.229 17.809 -16.241 1.00 41.19 139 GLY A O 1
ATOM 1107 N N . GLN A 1 140 ? 0.514 18.969 -18.147 1.00 42.06 140 GLN A N 1
ATOM 1108 C CA . GLN A 1 140 ? -0.180 18.120 -19.130 1.00 42.06 140 GLN A CA 1
ATOM 1109 C C . GLN A 1 140 ? 0.211 16.621 -19.181 1.00 42.06 140 GLN A C 1
ATOM 1111 O O . GLN A 1 140 ? -0.306 15.892 -20.021 1.00 42.06 140 GLN A O 1
ATOM 1116 N N . ASP A 1 141 ? 1.057 16.111 -18.287 1.00 44.47 141 ASP A N 1
ATOM 1117 C CA . ASP A 1 141 ? 1.737 14.822 -18.481 1.00 44.47 141 ASP A CA 1
ATOM 1118 C C . ASP A 1 141 ? 0.944 13.573 -18.065 1.00 44.47 141 ASP A C 1
ATOM 1120 O O . ASP A 1 141 ? 1.419 12.458 -18.266 1.00 44.47 141 ASP A O 1
ATOM 1124 N N . ASN A 1 142 ? -0.252 13.698 -17.477 1.00 46.00 142 ASN A N 1
ATOM 1125 C CA . ASN A 1 142 ? -0.939 12.531 -16.897 1.00 46.00 142 ASN A CA 1
ATOM 1126 C C . ASN A 1 142 ? -2.456 12.448 -17.103 1.00 46.00 142 ASN A C 1
ATOM 1128 O O . ASN A 1 142 ? -3.064 11.503 -16.601 1.00 46.00 142 ASN A O 1
ATOM 1132 N N . GLN A 1 143 ? -3.077 13.354 -17.863 1.00 47.50 143 GLN A N 1
ATOM 1133 C CA . GLN A 1 143 ? -4.529 13.299 -18.115 1.00 47.50 143 GLN A CA 1
ATOM 1134 C C . GLN A 1 143 ? -4.973 12.087 -18.969 1.00 47.50 143 GLN A C 1
ATOM 1136 O O . GLN A 1 143 ? -6.167 11.897 -19.169 1.00 47.50 143 GLN A O 1
ATOM 1141 N N . GLY A 1 144 ? -4.040 11.241 -19.429 1.00 55.72 144 GLY A N 1
ATOM 1142 C CA . GLY A 1 144 ? -4.326 10.042 -20.226 1.00 55.72 144 GLY A CA 1
ATOM 1143 C C . GLY A 1 144 ? -3.616 8.758 -19.785 1.00 55.72 144 GLY A C 1
ATOM 1144 O O . GLY A 1 144 ? -3.661 7.777 -20.522 1.00 55.72 144 GLY A O 1
ATOM 1145 N N . GLN A 1 145 ? -2.937 8.727 -18.629 1.00 67.38 145 GLN A N 1
ATOM 1146 C CA . GLN A 1 145 ? -2.326 7.473 -18.167 1.00 67.38 145 GLN A CA 1
ATOM 1147 C C . GLN A 1 145 ? -3.402 6.544 -17.607 1.00 67.38 145 GLN A C 1
ATOM 1149 O O . GLN A 1 145 ? -4.010 6.834 -16.578 1.00 67.38 145 GLN A O 1
ATOM 1154 N N . THR A 1 146 ? -3.622 5.426 -18.292 1.00 83.31 146 THR A N 1
ATOM 1155 C CA . THR A 1 146 ? -4.485 4.335 -17.846 1.00 83.31 146 THR A CA 1
ATOM 1156 C C . THR A 1 146 ? -3.729 3.416 -16.889 1.00 83.31 146 THR A C 1
ATOM 1158 O O . THR A 1 146 ? -2.503 3.296 -16.949 1.00 83.31 146 THR A O 1
ATOM 1161 N N . PHE A 1 147 ? -4.457 2.768 -15.978 1.00 90.19 147 PHE A N 1
ATOM 1162 C CA . PHE A 1 147 ? -3.863 1.775 -15.091 1.00 90.19 147 PHE A CA 1
ATOM 1163 C C . PHE A 1 147 ? -3.339 0.590 -15.909 1.00 90.19 147 PHE A C 1
ATOM 1165 O O . PHE A 1 147 ? -4.088 -0.035 -16.657 1.00 90.19 147 PHE A O 1
ATOM 1172 N N . VAL A 1 148 ? -2.058 0.260 -15.738 1.00 91.31 148 VAL A N 1
ATOM 1173 C CA . VAL A 1 148 ? -1.425 -0.897 -16.385 1.00 91.31 148 VAL A CA 1
ATOM 1174 C C . VAL A 1 148 ? -1.166 -1.975 -15.339 1.00 91.31 148 VAL A C 1
ATOM 1176 O O . VAL A 1 148 ? -0.371 -1.786 -14.409 1.00 91.31 148 VAL A O 1
ATOM 1179 N N . SER A 1 149 ? -1.841 -3.114 -15.492 1.00 92.88 149 SER A N 1
ATOM 1180 C CA . SER A 1 149 ? -1.633 -4.285 -14.644 1.00 92.88 149 SER A CA 1
ATOM 1181 C C . SER A 1 149 ? -0.318 -5.000 -14.980 1.00 92.88 149 SER A C 1
ATOM 1183 O O . SER A 1 149 ? 0.232 -4.911 -16.079 1.00 92.88 149 SER A O 1
ATOM 1185 N N . LYS A 1 150 ? 0.223 -5.689 -13.980 1.00 93.62 150 LYS A N 1
ATOM 1186 C CA . LYS A 1 150 ? 1.446 -6.491 -14.025 1.00 93.62 150 LYS A CA 1
ATOM 1187 C C . LYS A 1 150 ? 1.273 -7.701 -13.097 1.00 93.62 150 LYS A C 1
ATOM 1189 O O . LYS A 1 150 ? 0.180 -8.242 -12.996 1.00 93.62 150 LYS A O 1
ATOM 1194 N N . HIS A 1 151 ? 2.338 -8.138 -12.425 1.00 92.19 151 HIS A N 1
ATOM 1195 C CA . HIS A 1 151 ? 2.323 -9.290 -11.513 1.00 92.19 151 HIS A CA 1
ATOM 1196 C C . HIS A 1 151 ? 1.973 -8.912 -10.071 1.00 92.19 151 HIS A C 1
ATOM 1198 O O . HIS A 1 151 ? 1.406 -9.713 -9.347 1.00 92.19 151 HIS A O 1
ATOM 1204 N N . PHE A 1 152 ? 2.332 -7.697 -9.658 1.00 95.19 152 PHE A N 1
ATOM 1205 C CA . PHE A 1 152 ? 2.031 -7.156 -8.340 1.00 95.19 152 PHE A CA 1
ATOM 1206 C C . PHE A 1 152 ? 1.221 -5.883 -8.555 1.00 95.19 152 PHE A C 1
ATOM 1208 O O . PHE A 1 152 ? 1.756 -4.895 -9.059 1.00 95.19 152 PHE A O 1
ATOM 1215 N N . ASN A 1 153 ? -0.075 -5.940 -8.256 1.00 96.31 153 ASN A N 1
ATOM 1216 C CA . ASN A 1 153 ? -1.027 -4.889 -8.601 1.00 96.31 153 ASN A CA 1
ATOM 1217 C C . ASN A 1 153 ? -1.596 -4.261 -7.336 1.00 96.31 153 ASN A C 1
ATOM 1219 O O . ASN A 1 153 ? -2.484 -4.819 -6.694 1.00 96.31 153 ASN A O 1
ATOM 1223 N N . VAL A 1 154 ? -1.071 -3.089 -6.991 1.00 97.00 154 VAL A N 1
ATOM 1224 C CA . VAL A 1 154 ? -1.549 -2.279 -5.868 1.00 97.00 154 VAL A CA 1
ATOM 1225 C C . VAL A 1 154 ? -1.922 -0.917 -6.430 1.00 97.00 154 VAL A C 1
ATOM 1227 O O . VAL A 1 154 ? -1.066 -0.215 -6.975 1.00 97.00 154 VAL A O 1
ATOM 1230 N N . ILE A 1 155 ? -3.203 -0.577 -6.341 1.00 96.19 155 ILE A N 1
ATOM 1231 C CA . ILE A 1 155 ? -3.746 0.695 -6.805 1.00 96.19 155 ILE A CA 1
ATOM 1232 C C . ILE A 1 155 ? -3.401 1.769 -5.779 1.00 96.19 155 ILE A C 1
ATOM 1234 O O . ILE A 1 155 ? -3.681 1.616 -4.590 1.00 96.19 155 ILE A O 1
ATOM 1238 N N . ASP A 1 156 ? -2.786 2.849 -6.247 1.00 94.81 156 ASP A N 1
ATOM 1239 C CA . ASP A 1 156 ? -2.455 4.008 -5.427 1.00 94.81 156 ASP A CA 1
ATOM 1240 C C . ASP A 1 156 ? -3.740 4.702 -4.919 1.00 94.81 156 ASP A C 1
ATOM 1242 O O . ASP A 1 156 ? -4.550 5.159 -5.736 1.00 94.81 156 ASP A O 1
ATOM 1246 N N . PRO A 1 157 ? -3.936 4.815 -3.591 1.00 93.88 157 PRO A N 1
ATOM 1247 C CA . PRO A 1 157 ? -5.110 5.463 -3.003 1.00 93.88 157 PRO A CA 1
ATOM 1248 C C . PRO A 1 157 ? -5.263 6.945 -3.363 1.00 93.88 157 PRO A C 1
ATOM 1250 O O . PRO A 1 157 ? -6.376 7.468 -3.361 1.00 93.88 157 PRO A O 1
ATOM 1253 N N . LEU A 1 158 ? -4.154 7.628 -3.652 1.00 92.75 158 LEU A N 1
ATOM 1254 C CA . LEU A 1 158 ? -4.117 9.052 -3.983 1.00 92.75 158 LEU A CA 1
ATOM 1255 C C . LEU A 1 158 ? -4.116 9.290 -5.497 1.00 92.75 158 LEU A C 1
ATOM 1257 O O . LEU A 1 158 ? -4.296 10.422 -5.947 1.00 92.75 158 LEU A O 1
ATOM 1261 N N . ARG A 1 159 ? -3.920 8.235 -6.300 1.00 91.19 159 ARG A N 1
ATOM 1262 C CA . ARG A 1 159 ? -3.912 8.309 -7.764 1.00 91.19 159 ARG A CA 1
ATOM 1263 C C . ARG A 1 159 ? -4.329 6.983 -8.405 1.00 91.19 159 ARG A C 1
ATOM 1265 O O . ARG A 1 159 ? -3.488 6.195 -8.814 1.00 91.19 159 ARG A O 1
ATOM 1272 N N . VAL A 1 160 ? -5.625 6.779 -8.618 1.00 90.62 160 VAL A N 1
ATOM 1273 C CA . VAL A 1 160 ? -6.198 5.495 -9.087 1.00 90.62 160 VAL A CA 1
ATOM 1274 C C . VAL A 1 160 ? -5.611 4.921 -10.389 1.00 90.62 160 VAL A C 1
ATOM 1276 O O . VAL A 1 160 ? -5.638 3.712 -10.591 1.00 90.62 160 VAL A O 1
ATOM 1279 N N . SER A 1 161 ? -5.039 5.747 -11.273 1.00 89.81 161 SER A N 1
ATOM 1280 C CA . SER A 1 161 ? -4.356 5.275 -12.490 1.00 89.81 161 SER A CA 1
ATOM 1281 C C . SER A 1 161 ? -2.953 4.710 -12.249 1.00 89.81 161 SER A C 1
ATOM 1283 O O . SER A 1 161 ? -2.348 4.121 -13.143 1.00 89.81 161 SER A O 1
ATOM 1285 N N . ASN A 1 162 ? -2.402 4.900 -11.054 1.00 92.50 162 ASN A N 1
ATOM 1286 C CA . ASN A 1 162 ? -1.033 4.559 -10.722 1.00 92.50 162 ASN A CA 1
ATOM 1287 C C . ASN A 1 162 ? -0.957 3.166 -10.078 1.00 92.50 162 ASN A C 1
ATOM 1289 O O . ASN A 1 162 ? -1.406 2.953 -8.954 1.00 92.50 162 ASN A O 1
ATOM 1293 N N . ASN A 1 163 ? -0.324 2.219 -10.773 1.00 95.31 163 ASN A N 1
ATOM 1294 C CA . ASN A 1 163 ? 0.052 0.935 -10.186 1.00 95.31 163 ASN A CA 1
ATOM 1295 C C . ASN A 1 163 ? 1.364 1.091 -9.400 1.00 95.31 163 ASN A C 1
ATOM 1297 O O . ASN A 1 163 ? 2.439 1.298 -9.984 1.00 95.31 163 ASN A O 1
ATOM 1301 N N . LEU A 1 164 ? 1.299 0.966 -8.074 1.00 95.75 164 LEU A N 1
ATOM 1302 C CA . LEU A 1 164 ? 2.463 1.061 -7.185 1.00 95.75 164 LEU A CA 1
ATOM 1303 C C . LEU A 1 164 ? 3.447 -0.103 -7.368 1.00 95.75 164 LEU A C 1
ATOM 1305 O O . LEU A 1 164 ? 4.631 0.026 -7.046 1.00 95.75 164 LEU A O 1
ATOM 1309 N N . GLY A 1 165 ? 2.977 -1.218 -7.930 1.00 95.00 165 GLY A N 1
ATOM 1310 C CA . GLY A 1 165 ? 3.771 -2.401 -8.242 1.00 95.00 165 GLY A CA 1
ATOM 1311 C C . GLY A 1 165 ? 4.358 -2.441 -9.655 1.00 95.00 165 GLY A C 1
ATOM 1312 O O . GLY A 1 165 ? 5.004 -3.423 -10.017 1.00 95.00 165 GLY A O 1
ATOM 1313 N N . ARG A 1 166 ? 4.208 -1.377 -10.459 1.00 93.75 166 ARG A N 1
ATOM 1314 C CA . ARG A 1 166 ? 4.674 -1.336 -11.863 1.00 93.75 166 ARG A CA 1
ATOM 1315 C C . ARG A 1 166 ? 6.158 -1.685 -12.062 1.00 93.75 166 ARG A C 1
ATOM 1317 O O . ARG A 1 166 ? 6.525 -2.256 -13.092 1.00 93.75 166 ARG A O 1
ATOM 1324 N N . SER A 1 167 ? 7.022 -1.386 -11.086 1.00 91.31 167 SER A N 1
ATOM 1325 C CA . SER A 1 167 ? 8.460 -1.695 -11.142 1.00 91.31 167 SER A CA 1
ATOM 1326 C C . SER A 1 167 ? 8.776 -3.166 -10.869 1.00 91.31 167 SER A C 1
ATOM 1328 O O . SER A 1 167 ? 9.815 -3.650 -11.308 1.00 91.31 167 SER A O 1
ATOM 1330 N N . VAL A 1 168 ? 7.888 -3.899 -10.193 1.00 94.56 168 VAL A N 1
ATOM 1331 C CA . VAL A 1 168 ? 8.169 -5.241 -9.666 1.00 94.56 168 VAL A CA 1
ATOM 1332 C C . VAL A 1 168 ? 8.289 -6.253 -10.802 1.00 94.56 168 VAL A C 1
ATOM 1334 O O . VAL A 1 168 ? 7.414 -6.349 -11.666 1.00 94.56 168 VAL A O 1
ATOM 1337 N N . SER A 1 169 ? 9.391 -7.000 -10.847 1.00 92.44 169 SER A N 1
ATOM 1338 C CA . SER A 1 169 ? 9.564 -8.102 -11.803 1.00 92.44 169 SER A CA 1
ATOM 1339 C C . SER A 1 169 ? 8.838 -9.373 -11.342 1.00 92.44 169 SER A C 1
ATOM 1341 O O . SER A 1 169 ? 8.590 -9.561 -10.151 1.00 92.44 169 SER A O 1
A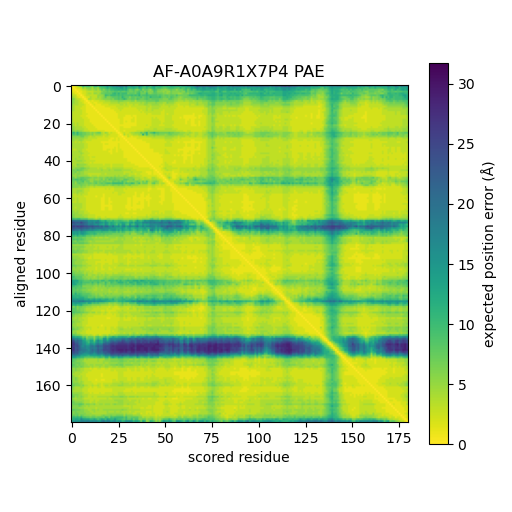TOM 1343 N N . LYS A 1 170 ? 8.531 -10.288 -12.275 1.00 92.25 170 LYS A N 1
ATOM 1344 C CA . LYS A 1 170 ? 7.859 -11.562 -11.954 1.00 92.25 170 LYS A CA 1
ATOM 1345 C C . LYS A 1 170 ? 8.626 -12.373 -10.903 1.00 92.25 170 LYS A C 1
ATOM 1347 O O . LYS A 1 170 ? 8.027 -12.895 -9.973 1.00 92.25 170 LYS A O 1
ATOM 1352 N N . GLY A 1 171 ? 9.954 -12.443 -11.031 1.00 92.81 171 GLY A N 1
ATOM 1353 C CA . GLY A 1 171 ? 10.810 -13.179 -10.097 1.00 92.81 171 GLY A CA 1
ATOM 1354 C C 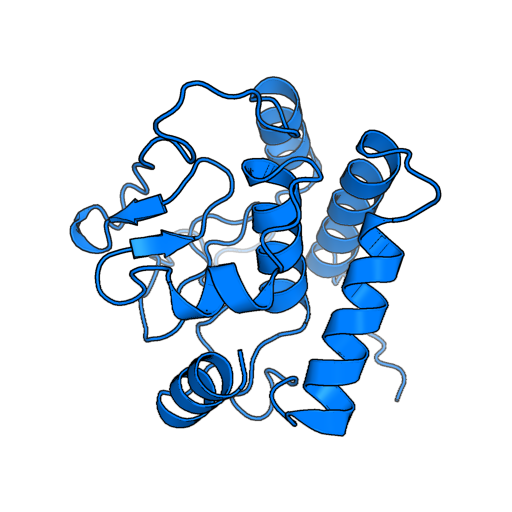. GLY A 1 171 ? 10.794 -12.598 -8.681 1.00 92.81 171 GLY A C 1
ATOM 1355 O O . GLY A 1 171 ? 10.745 -13.350 -7.714 1.00 92.81 171 GLY A O 1
ATOM 1356 N N . ILE A 1 172 ? 10.772 -11.268 -8.547 1.00 92.44 172 ILE A N 1
ATOM 1357 C CA . ILE A 1 172 ? 10.678 -10.613 -7.234 1.00 92.44 172 ILE A CA 1
ATOM 1358 C C . ILE A 1 172 ? 9.299 -10.803 -6.617 1.00 92.44 172 ILE A C 1
ATOM 1360 O O . ILE A 1 172 ? 9.210 -11.069 -5.422 1.00 92.44 172 ILE A O 1
ATOM 1364 N N . PHE A 1 173 ? 8.241 -10.723 -7.423 1.00 92.44 173 PHE A N 1
ATOM 1365 C CA . PHE A 1 173 ? 6.895 -11.032 -6.958 1.00 92.44 173 PHE A CA 1
ATOM 1366 C C . PHE A 1 173 ? 6.802 -12.473 -6.429 1.00 92.44 173 PHE A C 1
ATOM 1368 O O . PHE A 1 173 ? 6.388 -12.672 -5.291 1.00 92.44 173 PHE A O 1
ATOM 1375 N N . PHE A 1 174 ? 7.296 -13.469 -7.173 1.00 91.19 174 PHE A N 1
ATOM 1376 C CA . PHE A 1 174 ? 7.352 -14.851 -6.679 1.00 91.19 174 PHE A CA 1
ATOM 1377 C C . PHE A 1 174 ? 8.174 -14.994 -5.400 1.00 91.19 174 PHE A C 1
ATOM 1379 O O . PHE A 1 174 ? 7.756 -15.692 -4.480 1.00 91.19 174 PHE A O 1
ATOM 1386 N N . LYS A 1 175 ? 9.327 -14.320 -5.313 1.00 91.50 175 LYS A N 1
ATOM 1387 C CA . LYS A 1 175 ? 10.141 -14.326 -4.094 1.00 91.50 175 LYS A CA 1
ATOM 1388 C C . LYS A 1 175 ? 9.363 -13.770 -2.903 1.00 91.50 175 LYS A C 1
ATOM 1390 O O . LYS A 1 175 ? 9.464 -14.326 -1.815 1.00 91.50 175 LYS A O 1
ATOM 1395 N N . PHE A 1 176 ? 8.601 -12.696 -3.106 1.00 89.56 176 PHE A N 1
ATOM 1396 C CA . PHE A 1 176 ? 7.772 -12.105 -2.063 1.00 89.56 176 PHE A CA 1
ATOM 1397 C C . PHE A 1 176 ? 6.726 -13.102 -1.560 1.00 89.56 176 PHE A C 1
ATOM 1399 O O . PHE A 1 176 ? 6.688 -13.352 -0.361 1.00 89.56 176 PHE A O 1
ATOM 1406 N N . ILE A 1 177 ? 5.976 -13.745 -2.461 1.00 87.94 177 ILE A N 1
ATOM 1407 C CA . ILE A 1 177 ? 4.968 -14.761 -2.115 1.00 87.94 177 ILE A CA 1
ATOM 1408 C C . ILE A 1 177 ? 5.592 -15.954 -1.372 1.00 87.94 177 ILE A C 1
ATOM 1410 O O . ILE A 1 177 ? 5.083 -16.365 -0.342 1.00 87.94 177 ILE A O 1
ATOM 1414 N N . LEU A 1 178 ? 6.719 -16.493 -1.850 1.00 85.81 178 LEU A N 1
ATOM 1415 C CA . LEU A 1 178 ? 7.365 -17.669 -1.241 1.00 85.81 178 LEU A CA 1
ATOM 1416 C C . LEU A 1 178 ? 8.006 -17.396 0.123 1.00 85.81 178 LEU A C 1
ATOM 1418 O O . LEU A 1 178 ? 8.248 -18.328 0.885 1.00 85.81 178 LEU A O 1
ATOM 1422 N N . SER A 1 179 ? 8.332 -16.137 0.403 1.00 81.19 179 SER A N 1
ATOM 1423 C CA . SER A 1 179 ? 8.921 -15.729 1.680 1.00 81.19 179 SER A CA 1
ATOM 1424 C C . SER A 1 179 ? 7.850 -15.357 2.717 1.00 81.19 179 SER A C 1
ATOM 1426 O O . SER A 1 179 ? 8.213 -14.997 3.835 1.00 81.19 179 SER A O 1
ATOM 1428 N N . SER A 1 180 ? 6.565 -15.385 2.335 1.00 73.94 180 SER A N 1
ATOM 1429 C CA . SER A 1 180 ? 5.420 -14.882 3.102 1.00 73.94 180 SER A CA 1
ATOM 1430 C C . SER A 1 180 ? 4.577 -15.991 3.736 1.00 73.94 180 SER A C 1
ATOM 1432 O O . SER A 1 180 ? 4.289 -16.991 3.041 1.00 73.94 180 SER A O 1
#

InterPro domains:
  IPR058920 PAP/OAS1 substrate-binding-related domain [PF26180] (25-175)
  IPR058921 PAP/OAS1-related [PTHR45979] (1-175)

Sequence (180 aa):
MVDISFNQLGGLCTLCFLEEVDNLINHNHLFKRSIILIKAWCYYESRILGAHHGLISTYALETLVLYIFHVFNNSFVGPLKFVSNFDWENFCVNLWGPVPVSSLPDVTAEPPRKDSGELLLNKVFLDACSSLYAVFPGGQDNQGQTFVSKHFNVIDPLRVSNNLGRSVSKGIFFKFILSS

pLDDT: mean 87.43, std 11.6, range [41.19, 97.0]

Foldseek 3Di:
DDDDDPPPLLVVLLVVLLVVLQVLLVPVSPLVVLLVVVCCCCVPPLVQEDLVVLGQDSSLSSLLSSLCCFQCVPPPCDSLVCLLPDPLVQWADDNQATAGPVPPPVRDHDHNDPVPDHTSADPVNLVVSLVPRQDDPPDDDPPDQTADRDRHAYADSNHRRDGSSPSHDPVSSVSSNVVD

Radius of gyration: 15.85 Å; Cα contacts (8 Å, |Δi|>4): 224; chains: 1; bounding box: 42×38×40 Å